Protein AF-S5G799-F1 (afdb_monomer_lite)

Organism: Typhlonectes natans (NCBI:txid8456)

Sequence (197 aa):
IEVLGLPKDGKDALKLLNYRAPTGSQGCVGDFAMIAYFVLKQRCPKEGTLTIEQVNTILDSVANNNALKKRDIVKKSLLKLIVQSTALEQKWLIRMIIKDMKLGISQQSVFSIFHPDAIELHNVTTDLEKVCRQLHDPSVSLSNISIMLFSAFKPMLASIANIQHVEKQMHNQSFYIETKLDGERMQMHKDGDVYKY

pLDDT: mean 92.16, std 8.64, range [50.12, 98.19]

Foldseek 3Di:
DVLQPDDCPDPLNCCLVPQQDDDVPPDRHPLNLVSQLVSCQVRADPDADDDPVRLVVLVVQLVVCVVVVVVVSNVVSVSVVRHRDHSVVSSQSVCVVVVHRPPVDDPVVVQVVQEVCLVLLCQQAVDPVCSCVVCVDNVDDDDDRDHDAPGDHHDDDDDDDDPVCVCVVVVVDDDDDDDDDDDDDDDWGDDPPDIDD

InterPro domains:
  IPR012308 DNA ligase, ATP-dependent, N-terminal [PF04675] (2-115)
  IPR012310 DNA ligase, ATP-dependent, central [PF01068] (155-197)
  IPR016059 DNA ligase, ATP-dependent, conserved site [PS00697] (178-186)
  IPR029710 DNA ligase 4 [PTHR45997] (1-197)
  IPR036599 DNA ligase, ATP-dependent, N-terminal domain superfamily [G3DSA:1.10.3260.10] (1-147)
  IPR036599 DNA ligase, ATP-dependent, N-terminal domain superfamily [SSF117018] (29-134)

Radius of gyration: 23.51 Å; chains: 1; bounding box: 52×44×58 Å

Structure (mmCIF, N/CA/C/O backbone):
data_AF-S5G799-F1
#
_entry.id   AF-S5G799-F1
#
loop_
_atom_site.group_PDB
_atom_site.id
_atom_site.type_symbol
_atom_site.label_atom_id
_atom_site.label_alt_id
_atom_site.label_comp_id
_atom_site.label_asym_id
_atom_site.label_entity_id
_atom_site.label_seq_id
_atom_site.pdbx_PDB_ins_code
_atom_site.Cartn_x
_atom_site.Cartn_y
_atom_site.Cartn_z
_atom_site.occupancy
_atom_site.B_iso_or_equiv
_atom_site.auth_seq_id
_atom_site.auth_comp_id
_atom_site.auth_asym_id
_atom_site.auth_atom_id
_atom_site.pdbx_PDB_model_num
ATOM 1 N N . ILE A 1 1 ? -19.461 7.384 14.902 1.00 74.50 1 ILE A N 1
ATOM 2 C CA . ILE A 1 1 ? -20.615 8.026 15.581 1.00 74.50 1 ILE A CA 1
ATOM 3 C C . ILE A 1 1 ? -21.633 6.970 15.975 1.00 74.50 1 ILE A C 1
ATOM 5 O O . ILE A 1 1 ? -21.701 6.654 17.149 1.00 74.50 1 ILE A O 1
ATOM 9 N N . GLU A 1 2 ? -22.307 6.351 15.002 1.00 76.56 2 GLU A N 1
ATOM 10 C CA . GLU A 1 2 ? -23.309 5.290 15.214 1.00 76.56 2 GLU A CA 1
ATOM 11 C C . GLU A 1 2 ? -22.755 4.092 16.007 1.00 76.56 2 GLU A C 1
ATOM 13 O O . GLU A 1 2 ? -23.283 3.750 17.055 1.00 76.56 2 GLU A O 1
ATOM 18 N N . VAL A 1 3 ? -21.620 3.536 15.571 1.00 74.88 3 VAL A N 1
ATOM 19 C CA . VAL A 1 3 ? -20.974 2.368 16.205 1.00 74.88 3 VAL A CA 1
ATOM 20 C C . VAL A 1 3 ? -20.551 2.612 17.659 1.00 74.88 3 VAL A C 1
ATOM 22 O O . VAL A 1 3 ? -20.568 1.699 18.472 1.00 74.88 3 VAL A O 1
ATOM 25 N N . LEU A 1 4 ? -20.180 3.848 17.991 1.00 74.75 4 LEU A N 1
ATOM 26 C CA . LEU A 1 4 ? -19.682 4.224 19.318 1.00 74.75 4 LEU A CA 1
ATOM 27 C C . LEU A 1 4 ? -20.788 4.797 20.219 1.00 74.75 4 LEU A C 1
ATOM 29 O O . LEU A 1 4 ? -20.484 5.283 21.305 1.00 74.75 4 LEU A O 1
ATOM 33 N N . GLY A 1 5 ? -22.043 4.828 19.749 1.00 76.88 5 GLY A N 1
ATOM 34 C CA . GLY A 1 5 ? -23.161 5.428 20.483 1.00 76.88 5 GLY A CA 1
ATOM 35 C C . GLY A 1 5 ? -22.973 6.917 20.797 1.00 76.88 5 GLY A C 1
ATOM 36 O O . GLY A 1 5 ? -23.499 7.407 21.792 1.00 76.88 5 GLY A O 1
ATOM 37 N N . LEU A 1 6 ? -22.192 7.648 19.991 1.00 84.38 6 LEU A N 1
ATOM 38 C CA . LEU A 1 6 ? -21.929 9.065 20.251 1.00 84.38 6 LEU A CA 1
ATOM 39 C C . LEU A 1 6 ? -23.175 9.904 19.929 1.00 84.38 6 LEU A C 1
ATOM 41 O O . LEU A 1 6 ? -23.733 9.733 18.839 1.00 84.38 6 LEU A O 1
ATOM 45 N N . PRO A 1 7 ? -23.573 10.852 20.805 1.00 86.75 7 PRO A N 1
ATOM 46 C CA . PRO A 1 7 ? -24.616 11.820 20.484 1.00 86.75 7 PRO A CA 1
ATOM 47 C C . PRO A 1 7 ? -24.250 12.561 19.198 1.00 86.75 7 PRO A C 1
ATOM 49 O O . PRO A 1 7 ? -23.140 13.087 19.101 1.00 86.75 7 PRO A O 1
ATOM 52 N N . LYS A 1 8 ? -25.157 12.592 18.212 1.00 84.25 8 LYS A N 1
ATOM 53 C CA . LYS A 1 8 ? -24.881 13.155 16.876 1.00 84.25 8 LYS A CA 1
ATOM 54 C C . LYS A 1 8 ? -24.409 14.612 16.941 1.00 84.25 8 LYS A C 1
ATOM 56 O O . LYS A 1 8 ? -23.471 14.965 16.234 1.00 84.25 8 LYS A O 1
ATOM 61 N N . ASP A 1 9 ? -24.977 15.382 17.866 1.00 88.19 9 ASP A N 1
ATOM 62 C CA . ASP A 1 9 ? -24.658 16.799 18.090 1.00 88.19 9 ASP A CA 1
ATOM 63 C C . ASP A 1 9 ? -23.651 17.013 19.237 1.00 88.19 9 ASP A C 1
ATOM 65 O O . ASP A 1 9 ? -23.394 18.132 19.679 1.00 88.19 9 ASP A O 1
ATOM 69 N N . GLY A 1 10 ? -23.070 15.929 19.760 1.00 86.62 10 GLY A N 1
ATOM 70 C CA . GLY A 1 10 ? -22.087 15.984 20.835 1.00 86.62 10 GLY A CA 1
ATOM 71 C C . GLY A 1 10 ? -20.739 16.533 20.365 1.00 86.62 10 GLY A C 1
ATOM 72 O O . GLY A 1 10 ? -20.327 16.324 19.222 1.00 86.62 10 GLY A O 1
ATOM 73 N N . LYS A 1 11 ? -19.993 17.167 21.281 1.00 87.56 11 LYS A N 1
ATOM 74 C CA . LYS A 1 11 ? -18.658 17.735 21.001 1.00 87.56 11 LYS A CA 1
ATOM 75 C C . LYS A 1 11 ? -17.713 16.729 20.334 1.00 87.56 11 LYS A C 1
ATOM 77 O O . LYS A 1 11 ? -17.045 17.069 19.363 1.00 87.56 11 LYS A O 1
ATOM 82 N N . ASP A 1 12 ? -17.698 15.485 20.810 1.00 86.94 12 ASP A N 1
ATOM 83 C CA . ASP A 1 12 ? -16.861 14.417 20.252 1.00 86.94 12 ASP A CA 1
ATOM 84 C C . ASP A 1 12 ? -17.279 14.013 18.836 1.00 86.94 12 ASP A C 1
ATOM 86 O O . ASP A 1 12 ? -16.426 13.763 17.984 1.00 86.94 12 ASP A O 1
ATOM 90 N N . ALA A 1 13 ? -18.587 13.961 18.568 1.00 87.94 13 ALA A N 1
ATOM 91 C CA . ALA A 1 13 ? -19.094 13.608 17.251 1.00 87.94 13 ALA A CA 1
ATOM 92 C C . ALA A 1 13 ? -18.760 14.691 16.226 1.00 87.94 13 ALA A C 1
ATOM 94 O O . ALA A 1 13 ? -18.222 14.387 15.161 1.00 87.94 13 ALA A O 1
ATOM 95 N N . LEU A 1 14 ? -18.981 15.955 16.594 1.00 87.25 14 LEU A N 1
ATOM 96 C CA . LEU A 1 14 ? -18.605 17.107 15.782 1.00 87.25 14 LEU A CA 1
ATOM 97 C C . LEU A 1 14 ? -17.092 17.159 15.540 1.00 87.25 14 LEU A C 1
ATOM 99 O O . LEU A 1 14 ? -16.672 17.454 14.425 1.00 87.25 14 LEU A O 1
ATOM 103 N N . LYS A 1 15 ? -16.268 16.813 16.538 1.00 87.12 15 LYS A N 1
ATOM 104 C CA . LYS A 1 15 ? -14.805 16.761 16.393 1.00 87.12 15 LYS A CA 1
ATOM 105 C C . LYS A 1 15 ? -14.347 15.683 15.405 1.00 87.12 15 LYS A C 1
ATOM 107 O O . LYS A 1 15 ? -13.414 15.918 14.645 1.00 87.12 15 LYS A O 1
ATOM 112 N N . LEU A 1 16 ? -14.995 14.516 15.395 1.00 88.38 16 LEU A N 1
ATOM 113 C CA . LEU A 1 16 ? -14.696 13.443 14.438 1.00 88.38 16 LEU A CA 1
ATOM 114 C C . LEU A 1 16 ? -15.157 13.784 13.015 1.00 88.38 16 LEU A C 1
ATOM 116 O O . LEU A 1 16 ? -14.430 13.517 12.062 1.00 88.38 16 LEU A O 1
ATOM 120 N N . LEU A 1 17 ? -16.350 14.368 12.866 1.00 88.69 17 LEU A N 1
ATOM 121 C CA . LEU A 1 17 ? -16.899 14.751 11.561 1.00 88.69 17 LEU A CA 1
ATOM 122 C C . LEU A 1 17 ? -16.121 15.922 10.944 1.00 88.69 17 LEU A C 1
ATOM 124 O O . LEU A 1 17 ? -15.798 15.895 9.760 1.00 88.69 17 LEU A O 1
ATOM 128 N N . ASN A 1 18 ? -15.746 16.903 11.767 1.00 88.06 18 ASN A N 1
ATOM 129 C CA . ASN A 1 18 ? -15.043 18.117 11.355 1.00 88.06 18 ASN A CA 1
ATOM 130 C C . ASN A 1 18 ? -13.558 18.082 11.748 1.00 88.06 18 ASN A C 1
ATOM 132 O O . ASN A 1 18 ? -12.998 19.086 12.175 1.00 88.06 18 ASN A O 1
ATOM 136 N N . TYR A 1 19 ? -12.896 16.932 11.596 1.00 84.56 19 TYR A N 1
ATOM 137 C CA . TYR A 1 19 ? -11.518 16.713 12.067 1.00 84.56 19 TYR A CA 1
ATOM 138 C C . TYR A 1 19 ? -10.450 17.625 11.418 1.00 84.56 19 TYR A C 1
ATOM 140 O O . TYR A 1 19 ? -9.324 17.723 11.908 1.00 84.56 19 TYR A O 1
ATOM 148 N N . ARG A 1 20 ? -10.793 18.278 10.298 1.00 83.12 20 ARG A N 1
ATOM 149 C CA . ARG A 1 20 ? -9.954 19.269 9.601 1.00 83.12 20 ARG A CA 1
ATOM 150 C C . ARG A 1 20 ? -10.205 20.707 10.059 1.00 83.12 20 ARG A C 1
ATOM 152 O O . ARG A 1 20 ? -9.420 21.583 9.716 1.00 83.12 20 ARG A O 1
ATOM 159 N N . ALA A 1 21 ? -11.294 20.966 10.782 1.00 77.12 21 ALA A N 1
ATOM 160 C CA . ALA A 1 21 ? -11.594 22.303 11.268 1.00 77.12 21 ALA A CA 1
ATOM 161 C C . ALA A 1 21 ? -10.563 22.710 12.337 1.00 77.12 21 ALA A C 1
ATOM 163 O O . ALA A 1 21 ? -10.191 21.881 13.174 1.00 77.12 21 ALA A O 1
ATOM 164 N N . PRO A 1 22 ? -10.099 23.971 12.338 1.00 63.31 22 PRO A N 1
ATOM 165 C CA . PRO A 1 22 ? -9.160 24.455 13.336 1.00 63.31 22 PRO A CA 1
ATOM 166 C C . PRO A 1 22 ? -9.845 24.509 14.705 1.00 63.31 22 PRO A C 1
ATOM 168 O O . PRO A 1 22 ? -10.530 25.463 15.057 1.00 63.31 22 PRO A O 1
ATOM 171 N N . THR A 1 23 ? -9.669 23.462 15.503 1.00 60.22 23 THR A N 1
ATOM 172 C CA . THR A 1 23 ? -9.946 23.515 16.939 1.00 60.22 23 THR A CA 1
ATOM 173 C C . THR A 1 23 ? -8.738 24.147 17.619 1.00 60.22 23 THR A C 1
ATOM 175 O O . THR A 1 23 ? -7.625 23.701 17.360 1.00 60.22 23 THR A O 1
ATOM 178 N N . GLY A 1 24 ? -8.929 25.137 18.499 1.00 54.53 24 GLY A N 1
ATOM 179 C CA . GLY A 1 24 ? -7.857 25.896 19.177 1.00 54.53 24 GLY A CA 1
ATOM 180 C C . GLY A 1 24 ? -6.856 25.086 20.027 1.00 54.53 24 GLY A C 1
ATOM 181 O O . GLY A 1 24 ? -6.039 25.664 20.734 1.00 54.53 24 GLY A O 1
ATOM 182 N N . SER A 1 25 ? -6.901 23.754 19.974 1.00 51.41 25 SER A N 1
ATOM 183 C CA . SER A 1 25 ? -5.894 22.841 20.512 1.00 51.41 25 SER A CA 1
ATOM 184 C C . SER A 1 25 ? -4.755 22.688 19.494 1.00 51.41 25 SER A C 1
ATOM 186 O O . SER A 1 25 ? -4.873 21.943 18.518 1.00 51.41 25 SER A O 1
ATOM 188 N N . GLN A 1 26 ? -3.656 23.410 19.709 1.00 50.12 26 GLN A N 1
ATOM 189 C CA . GLN A 1 26 ? -2.438 23.288 18.907 1.00 50.12 26 GLN A CA 1
ATOM 190 C C . GLN A 1 26 ? -1.948 21.825 18.885 1.00 50.12 26 GLN A C 1
ATOM 192 O O . GLN A 1 26 ? -1.745 21.219 19.934 1.00 50.12 26 GLN A O 1
ATOM 197 N N . GLY A 1 27 ? -1.773 21.253 17.686 1.00 56.94 27 GLY A N 1
ATOM 198 C CA . GLY A 1 27 ? -0.955 20.049 17.473 1.00 56.94 27 GLY A CA 1
ATOM 199 C C . GLY A 1 27 ? -1.621 18.819 16.839 1.00 56.94 27 GLY A C 1
ATOM 200 O O . GLY A 1 27 ? -0.898 17.920 16.429 1.00 56.94 27 GLY A O 1
ATOM 201 N N . CYS A 1 28 ? -2.954 18.735 16.725 1.00 59.53 28 CYS A N 1
ATOM 202 C CA . CYS A 1 28 ? -3.637 17.533 16.185 1.00 59.53 28 CYS A CA 1
ATOM 203 C C . CYS A 1 28 ? -4.595 17.801 15.010 1.00 59.53 28 CYS A C 1
ATOM 205 O O . CYS A 1 28 ? -5.318 16.897 14.590 1.00 59.53 28 CYS A O 1
ATOM 207 N N . VAL A 1 29 ? -4.638 19.030 14.492 1.00 67.69 29 VAL A N 1
ATOM 208 C CA . VAL A 1 29 ? -5.541 19.398 13.391 1.00 67.69 29 VAL A CA 1
ATOM 209 C C . VAL A 1 29 ? -5.158 18.608 12.135 1.00 67.69 29 VAL A C 1
ATOM 211 O O . VAL A 1 29 ? -4.009 18.640 11.706 1.00 67.69 29 VAL A O 1
ATOM 214 N N . GLY A 1 30 ? -6.117 17.877 11.559 1.00 78.88 30 GLY A N 1
ATOM 215 C CA . GLY A 1 30 ? -5.921 17.101 10.330 1.00 78.88 30 GLY A CA 1
ATOM 216 C C . GLY A 1 30 ? -5.461 15.644 10.499 1.00 78.88 30 GLY A C 1
ATOM 217 O O . GLY A 1 30 ? -5.568 14.890 9.532 1.00 78.88 30 GLY A O 1
ATOM 218 N N . ASP A 1 31 ? -5.038 15.192 11.689 1.00 88.25 31 ASP A N 1
ATOM 219 C CA . ASP A 1 31 ? -4.785 13.760 11.956 1.00 88.25 31 ASP A CA 1
ATOM 220 C C . ASP A 1 31 ? -6.033 13.106 12.571 1.00 88.25 31 ASP A C 1
ATOM 222 O O . ASP A 1 31 ? -6.257 13.124 13.786 1.00 88.25 31 ASP A O 1
ATOM 226 N N . PHE A 1 32 ? -6.857 12.505 11.707 1.00 92.00 32 PHE A N 1
ATOM 227 C CA . PHE A 1 32 ? -8.082 11.818 12.117 1.00 92.00 32 PHE A CA 1
ATOM 228 C C . PHE A 1 32 ? -7.818 10.679 13.113 1.00 92.00 32 PHE A C 1
ATOM 230 O O . PHE A 1 32 ? -8.584 10.517 14.062 1.00 92.00 32 PHE A O 1
ATOM 237 N N . ALA A 1 33 ? -6.734 9.915 12.943 1.00 93.06 33 ALA A N 1
ATOM 238 C CA . ALA A 1 33 ? -6.423 8.789 13.820 1.00 93.06 33 ALA A CA 1
ATOM 239 C C . ALA A 1 33 ? -6.084 9.266 15.239 1.00 93.06 33 ALA A C 1
ATOM 241 O O . ALA A 1 33 ? -6.562 8.691 16.217 1.00 93.06 33 ALA A O 1
ATOM 242 N N . MET A 1 34 ? -5.314 10.352 15.364 1.00 91.81 34 MET A N 1
ATOM 243 C CA . MET A 1 34 ? -5.011 10.960 16.664 1.00 91.81 34 MET A CA 1
ATOM 244 C C . MET A 1 34 ? -6.254 11.550 17.332 1.00 91.81 34 MET A C 1
ATOM 246 O O . MET A 1 34 ? -6.463 11.346 18.529 1.00 91.81 34 MET A O 1
ATOM 250 N N . ILE A 1 35 ? -7.111 12.240 16.575 1.00 90.88 35 ILE A N 1
ATOM 251 C CA . ILE A 1 35 ? -8.379 12.762 17.102 1.00 90.88 35 ILE A CA 1
ATOM 252 C C . ILE A 1 35 ? -9.267 11.612 17.593 1.00 90.88 35 ILE A C 1
ATOM 254 O O . ILE A 1 35 ? -9.785 11.676 18.711 1.00 90.88 35 ILE A O 1
ATOM 258 N N . ALA A 1 36 ? -9.395 10.544 16.801 1.00 91.69 36 ALA A N 1
ATOM 259 C CA . ALA A 1 36 ? -10.146 9.352 17.172 1.00 91.69 36 ALA A CA 1
ATOM 260 C C . ALA A 1 36 ? -9.592 8.701 18.441 1.00 91.69 36 ALA A C 1
ATOM 262 O O . ALA A 1 36 ? -10.365 8.418 19.351 1.00 91.69 36 ALA A O 1
ATOM 263 N N . TYR A 1 37 ? -8.271 8.556 18.562 1.00 92.81 37 TYR A N 1
ATOM 264 C CA . TYR A 1 37 ? -7.631 8.027 19.766 1.00 92.81 37 TYR A CA 1
ATOM 265 C C . TYR A 1 37 ? -8.055 8.781 21.035 1.00 92.81 37 TYR A C 1
ATOM 267 O O . TYR A 1 37 ? -8.467 8.153 22.009 1.00 92.81 37 TYR A O 1
ATOM 275 N N . PHE A 1 38 ? -8.022 10.119 21.029 1.00 90.19 38 PHE A N 1
ATOM 276 C CA . PHE A 1 38 ? -8.420 10.907 22.202 1.00 90.19 38 PHE A CA 1
ATOM 277 C C . PHE A 1 38 ? -9.903 10.753 22.556 1.00 90.19 38 PHE A C 1
ATOM 279 O O . PHE A 1 38 ? -10.242 10.716 23.737 1.00 90.19 38 PHE A O 1
ATOM 286 N N . VAL A 1 39 ? -10.776 10.621 21.553 1.00 89.19 39 VAL A N 1
ATOM 287 C CA . VAL A 1 39 ? -12.218 10.383 21.746 1.00 89.19 39 VAL A CA 1
ATOM 288 C C . VAL A 1 39 ? -12.499 8.962 22.263 1.00 89.19 39 VAL A C 1
ATOM 290 O O . VAL A 1 39 ? -13.459 8.741 23.007 1.00 89.19 39 VAL A O 1
ATOM 293 N N . LEU A 1 40 ? -11.666 7.998 21.870 1.00 88.12 40 LEU A N 1
ATOM 294 C CA . LEU A 1 40 ? -11.812 6.572 22.164 1.00 88.12 40 LEU A CA 1
ATOM 295 C C . LEU A 1 40 ? -11.140 6.137 23.467 1.00 88.12 40 LEU A C 1
ATOM 297 O O . LEU A 1 40 ? -11.542 5.125 24.039 1.00 88.12 40 LEU A O 1
ATOM 301 N N . LYS A 1 41 ? -10.149 6.891 23.960 1.00 87.94 41 LYS A N 1
ATOM 302 C CA . LYS A 1 41 ? -9.305 6.523 25.111 1.00 87.94 41 LYS A CA 1
ATOM 303 C C . LYS A 1 41 ? -10.097 6.104 26.355 1.00 87.94 41 LYS A C 1
ATOM 305 O O . LYS A 1 41 ? -9.652 5.228 27.081 1.00 87.94 41 LYS A O 1
ATOM 310 N N . GLN A 1 42 ? -11.260 6.716 26.584 1.00 84.19 42 GLN A N 1
ATOM 311 C CA . GLN A 1 42 ? -12.123 6.450 27.745 1.00 84.19 42 GLN A CA 1
ATOM 312 C C . GLN A 1 42 ? -13.257 5.446 27.464 1.00 84.19 42 GLN A C 1
ATOM 314 O O . GLN A 1 42 ? -14.067 5.178 28.343 1.00 84.19 42 GLN A O 1
ATOM 319 N N . ARG A 1 43 ? -13.365 4.936 26.231 1.00 83.50 43 ARG A N 1
ATOM 320 C CA . ARG A 1 43 ? -14.515 4.152 25.745 1.00 83.50 43 ARG A CA 1
ATOM 321 C C . ARG A 1 43 ? -14.151 2.749 25.255 1.00 83.50 43 ARG A C 1
ATOM 323 O O . ARG A 1 43 ? -15.044 2.010 24.857 1.00 83.50 43 ARG A O 1
ATOM 330 N N . CYS A 1 44 ? -12.867 2.400 25.240 1.00 86.56 44 CYS A N 1
ATOM 331 C CA . CYS A 1 44 ? -12.379 1.125 24.712 1.00 86.56 44 CYS A CA 1
ATOM 332 C C . CYS A 1 44 ? -11.950 0.168 25.833 1.00 86.56 44 CYS A C 1
ATOM 334 O O . CYS A 1 44 ? -11.615 0.629 26.929 1.00 86.56 44 CYS A O 1
ATOM 336 N N . PRO A 1 45 ? -11.896 -1.147 25.554 1.00 85.88 45 PRO A N 1
ATOM 337 C CA . PRO A 1 45 ? -11.267 -2.116 26.444 1.00 85.88 45 PRO A CA 1
ATOM 338 C C . PRO A 1 45 ? -9.815 -1.744 26.766 1.00 85.88 45 PRO A C 1
ATOM 340 O O . PRO A 1 45 ? -9.141 -1.062 25.987 1.00 85.88 45 PRO A O 1
ATOM 343 N N . LYS A 1 46 ? -9.327 -2.223 27.916 1.00 87.12 46 LYS A N 1
ATOM 344 C CA . LYS A 1 46 ? -7.927 -2.042 28.330 1.00 87.12 46 LYS A CA 1
ATOM 345 C C . LYS A 1 46 ? -6.956 -2.925 27.542 1.00 87.12 46 LYS A C 1
ATOM 347 O O . LYS A 1 46 ? -5.805 -2.536 27.386 1.00 87.12 46 LYS A O 1
ATOM 352 N N . GLU A 1 47 ? -7.430 -4.060 27.033 1.00 91.69 47 GLU A N 1
ATOM 353 C CA . GLU A 1 47 ? -6.631 -5.048 26.303 1.00 91.69 47 GLU A CA 1
ATOM 354 C C . GLU A 1 47 ? -7.326 -5.451 24.999 1.00 91.69 47 GLU A C 1
ATOM 356 O O . GLU A 1 47 ? -8.557 -5.524 24.932 1.00 91.69 47 GLU A O 1
ATOM 361 N N . GLY A 1 48 ? -6.523 -5.672 23.959 1.00 93.44 48 GLY A N 1
ATOM 362 C CA . GLY A 1 48 ? -6.963 -6.185 22.668 1.00 93.44 48 GLY A CA 1
ATOM 363 C C . GLY A 1 48 ? -6.939 -7.709 22.662 1.00 93.44 48 GLY A C 1
ATOM 364 O O . GLY A 1 48 ? -6.157 -8.329 23.376 1.00 93.44 48 GLY A O 1
ATOM 365 N N . THR A 1 49 ? -7.804 -8.323 21.856 1.00 95.69 49 THR A N 1
ATOM 366 C CA . THR A 1 49 ? -7.918 -9.797 21.771 1.00 95.69 49 THR A CA 1
ATOM 367 C C . THR A 1 49 ? -7.620 -10.350 20.380 1.00 95.69 49 THR A C 1
ATOM 369 O O . THR A 1 49 ? -7.644 -11.563 20.183 1.00 95.69 49 THR A O 1
ATOM 372 N N . LEU A 1 50 ? -7.357 -9.472 19.409 1.00 96.75 50 LEU A N 1
ATOM 373 C CA . LEU A 1 50 ? -7.185 -9.846 18.010 1.00 96.75 50 LEU A CA 1
ATOM 374 C C . LEU A 1 50 ? -5.730 -10.173 17.677 1.00 96.75 50 LEU A C 1
ATOM 376 O O . LEU A 1 50 ? -4.824 -9.404 17.991 1.00 96.75 50 LEU A O 1
ATOM 380 N N . THR A 1 51 ? -5.515 -11.268 16.951 1.00 97.94 51 THR A N 1
ATOM 381 C CA . THR A 1 51 ? -4.226 -11.557 16.306 1.00 97.94 51 THR A CA 1
ATOM 382 C C . THR A 1 51 ? -4.079 -10.784 14.989 1.00 97.94 51 THR A C 1
ATOM 384 O O . THR A 1 51 ? -5.064 -10.328 14.404 1.00 97.94 51 THR A O 1
ATOM 387 N N . ILE A 1 52 ? -2.850 -10.676 14.469 1.00 97.75 52 ILE A N 1
ATOM 388 C CA . ILE A 1 52 ? -2.575 -10.046 13.162 1.00 97.75 52 ILE A CA 1
ATOM 389 C C . ILE A 1 52 ? -3.360 -10.738 12.035 1.00 97.75 52 ILE A C 1
ATOM 391 O O . ILE A 1 52 ? -3.943 -10.071 11.182 1.00 97.75 52 ILE A O 1
ATOM 395 N N . 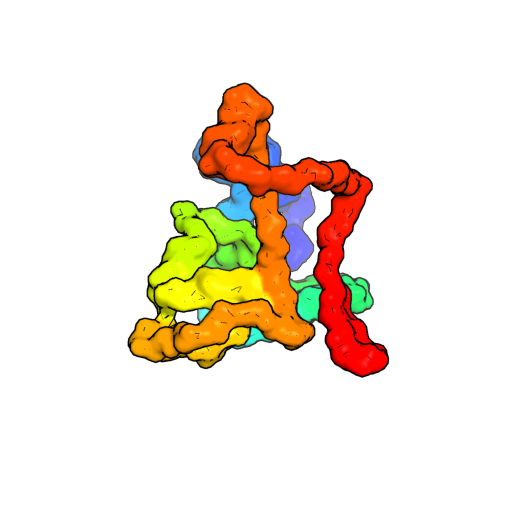GLU A 1 53 ? -3.423 -12.070 12.051 1.00 98.06 53 GLU A N 1
ATOM 396 C CA . GLU A 1 53 ? -4.199 -12.860 11.090 1.00 98.06 53 GLU A CA 1
ATOM 397 C C . GLU A 1 53 ? -5.694 -12.521 11.153 1.00 98.06 53 GLU A C 1
ATOM 399 O O . GLU A 1 53 ? -6.330 -12.293 10.122 1.00 98.06 53 GLU A O 1
ATOM 404 N N . GLN A 1 54 ? -6.256 -12.418 12.361 1.00 98.12 54 GLN A N 1
ATOM 405 C CA . GLN A 1 54 ? -7.661 -12.059 12.539 1.00 98.12 54 GLN A CA 1
ATOM 406 C C . GLN A 1 54 ? -7.943 -10.632 12.066 1.00 98.12 54 GLN A C 1
ATOM 408 O O . GLN A 1 54 ? -8.979 -10.397 11.444 1.00 98.12 54 GLN A O 1
ATOM 413 N N . VAL A 1 55 ? -7.030 -9.687 12.316 1.00 98.12 55 VAL A N 1
ATOM 414 C CA . VAL A 1 55 ? -7.134 -8.320 11.790 1.00 98.12 55 VAL A CA 1
ATOM 415 C C . VAL A 1 55 ? -7.162 -8.340 10.261 1.00 98.12 55 VAL A C 1
ATOM 417 O O . VAL A 1 55 ? -8.098 -7.788 9.685 1.00 98.12 55 VAL A O 1
ATOM 420 N N . ASN A 1 56 ? -6.210 -9.015 9.606 1.00 98.06 56 ASN A N 1
ATOM 421 C CA . ASN A 1 56 ? -6.175 -9.128 8.142 1.00 98.06 56 ASN A CA 1
ATOM 422 C C . ASN A 1 56 ? -7.450 -9.778 7.591 1.00 98.06 56 ASN A C 1
ATOM 424 O O . ASN A 1 56 ? -8.097 -9.200 6.726 1.00 98.06 56 ASN A O 1
ATOM 428 N N . THR A 1 57 ? -7.905 -10.880 8.188 1.00 98.19 57 THR A N 1
ATOM 429 C CA . THR A 1 57 ? -9.151 -11.560 7.793 1.00 98.19 57 THR A CA 1
ATOM 430 C C . THR A 1 57 ? -10.369 -10.628 7.876 1.00 98.19 57 THR A C 1
ATOM 432 O O . THR A 1 57 ? -11.265 -10.656 7.027 1.00 98.19 57 THR A O 1
ATOM 435 N N . ILE A 1 58 ? -10.441 -9.779 8.908 1.00 97.62 58 ILE A N 1
ATOM 436 C CA . ILE A 1 58 ? -11.537 -8.814 9.040 1.00 97.62 58 ILE A CA 1
ATOM 437 C C . ILE A 1 58 ? -11.400 -7.684 8.008 1.00 97.62 58 ILE A C 1
ATOM 439 O O . ILE A 1 58 ? -12.413 -7.267 7.443 1.00 97.62 58 ILE A O 1
ATOM 443 N N . LEU A 1 59 ? -10.185 -7.207 7.724 1.00 97.75 59 LEU A N 1
ATOM 444 C CA . LEU A 1 59 ? -9.932 -6.208 6.680 1.00 97.75 59 LEU A CA 1
ATOM 445 C C . LEU A 1 59 ? -10.272 -6.745 5.280 1.00 97.75 59 LEU A C 1
ATOM 447 O O . LEU A 1 59 ? -10.908 -6.029 4.506 1.00 97.75 59 LEU A O 1
ATOM 451 N N . ASP A 1 60 ? -9.971 -8.012 4.996 1.00 97.69 60 ASP A N 1
ATOM 452 C CA . ASP A 1 60 ? -10.376 -8.699 3.766 1.00 97.69 60 ASP A CA 1
ATOM 453 C C . ASP A 1 60 ? -11.899 -8.766 3.657 1.00 97.69 60 ASP A C 1
ATOM 455 O O . ASP A 1 60 ? -12.483 -8.444 2.621 1.00 97.69 60 ASP A O 1
ATOM 459 N N . SER A 1 61 ? -12.578 -9.112 4.756 1.00 97.19 61 SER A N 1
ATOM 460 C CA . SER A 1 61 ? -14.040 -9.082 4.823 1.00 97.19 61 SER A CA 1
ATOM 461 C C . SER A 1 61 ? -14.591 -7.680 4.544 1.00 97.19 61 SER A C 1
ATOM 463 O O . SER A 1 61 ? -15.563 -7.543 3.798 1.00 97.19 61 SER A O 1
ATOM 465 N N . VAL A 1 62 ? -13.976 -6.623 5.083 1.00 96.94 62 VAL A N 1
ATOM 466 C CA . VAL A 1 62 ? -14.366 -5.233 4.797 1.00 96.94 62 VAL A CA 1
ATOM 467 C C . VAL A 1 62 ? -14.181 -4.905 3.314 1.00 96.94 62 VAL A C 1
ATOM 469 O O . VAL A 1 62 ? -15.117 -4.400 2.693 1.00 96.94 62 VAL A O 1
ATOM 472 N N . ALA A 1 63 ? -13.021 -5.215 2.733 1.00 97.19 63 ALA A N 1
ATOM 473 C CA . ALA A 1 63 ? -12.710 -4.923 1.336 1.00 97.19 63 ALA A CA 1
ATOM 474 C C . ALA A 1 63 ? -13.653 -5.661 0.369 1.00 97.19 63 ALA A C 1
ATOM 476 O O . ALA A 1 63 ? -14.296 -5.028 -0.475 1.00 97.19 63 ALA A O 1
ATOM 477 N N . ASN A 1 64 ? -13.817 -6.974 0.552 1.00 97.38 64 ASN A N 1
ATOM 478 C CA . ASN A 1 64 ? -14.668 -7.821 -0.284 1.00 97.38 64 ASN A CA 1
ATOM 479 C C . ASN A 1 64 ? -16.146 -7.413 -0.196 1.00 97.38 64 ASN A C 1
ATOM 481 O O . ASN A 1 64 ? -16.823 -7.261 -1.214 1.00 97.38 64 ASN A O 1
ATOM 485 N N . ASN A 1 65 ? -16.668 -7.173 1.012 1.00 96.81 65 ASN A N 1
ATOM 486 C CA . ASN A 1 65 ? -18.067 -6.767 1.170 1.00 96.81 65 ASN A CA 1
ATOM 487 C C . ASN A 1 65 ? -18.326 -5.333 0.693 1.00 96.81 65 ASN A C 1
ATOM 489 O O . ASN A 1 65 ? -19.434 -5.043 0.235 1.00 96.81 65 ASN A O 1
ATOM 493 N N . ASN A 1 66 ? -17.327 -4.448 0.745 1.00 95.75 66 ASN A N 1
ATOM 494 C CA . ASN A 1 66 ? -17.422 -3.123 0.140 1.00 95.75 66 ASN A CA 1
ATOM 495 C C . ASN A 1 66 ? -17.510 -3.210 -1.393 1.00 95.75 66 ASN A C 1
ATOM 497 O O . ASN A 1 66 ? -18.373 -2.555 -1.978 1.00 95.75 66 ASN A O 1
ATOM 501 N N . ALA A 1 67 ? -16.704 -4.068 -2.033 1.00 96.25 67 ALA A N 1
ATOM 502 C CA . ALA A 1 67 ? -16.787 -4.328 -3.475 1.00 96.25 67 ALA A CA 1
ATOM 503 C C . ALA A 1 67 ? -18.172 -4.869 -3.886 1.00 96.25 67 ALA A C 1
ATOM 505 O O . ALA A 1 67 ? -18.738 -4.447 -4.893 1.00 96.25 67 ALA A O 1
ATOM 506 N N . LEU A 1 68 ? -18.776 -5.717 -3.046 1.00 96.31 68 LEU A N 1
ATOM 507 C CA . LEU A 1 68 ? -20.140 -6.235 -3.219 1.00 96.31 68 LEU A CA 1
ATOM 508 C C . LEU A 1 68 ? -21.252 -5.264 -2.767 1.00 96.31 68 LEU A C 1
ATOM 510 O O . LEU A 1 68 ? -22.424 -5.637 -2.767 1.00 96.31 68 LEU A O 1
ATOM 514 N N . LYS A 1 69 ? -20.914 -4.035 -2.353 1.00 95.69 69 LYS A N 1
ATOM 515 C CA . LYS A 1 69 ? -21.844 -3.000 -1.855 1.00 95.69 69 LYS A CA 1
ATOM 516 C C . LYS A 1 69 ? -22.686 -3.419 -0.631 1.00 95.69 69 LYS A C 1
ATOM 518 O O . LYS A 1 69 ? -23.723 -2.817 -0.350 1.00 95.69 69 LYS A O 1
ATOM 523 N N . LYS A 1 70 ? -22.230 -4.398 0.159 1.00 95.75 70 LYS A N 1
ATOM 524 C CA . LYS A 1 70 ? -22.916 -4.914 1.361 1.00 95.75 70 LYS A CA 1
ATOM 525 C C . LYS A 1 70 ? -22.565 -4.096 2.610 1.00 95.75 70 LYS A C 1
ATOM 527 O O . LYS A 1 70 ? -21.816 -4.541 3.481 1.00 95.75 70 LYS A O 1
ATOM 532 N N . ARG A 1 71 ? -23.123 -2.883 2.706 1.00 93.25 71 ARG A N 1
ATOM 533 C CA . ARG A 1 71 ? -22.809 -1.908 3.774 1.00 93.25 71 ARG A CA 1
ATOM 534 C C . ARG A 1 71 ? -23.030 -2.439 5.193 1.00 93.25 71 ARG A C 1
ATOM 536 O O . ARG A 1 71 ? -22.216 -2.155 6.067 1.00 93.25 71 ARG A O 1
ATOM 543 N N . ASP A 1 72 ? -24.074 -3.230 5.426 1.00 94.06 72 ASP A N 1
ATOM 544 C CA . ASP A 1 72 ? -24.375 -3.749 6.768 1.00 94.06 72 ASP A CA 1
ATOM 545 C C . ASP A 1 72 ? -23.322 -4.744 7.264 1.00 94.06 72 ASP A C 1
ATOM 547 O O . ASP A 1 72 ? -22.960 -4.734 8.440 1.00 94.06 72 ASP A O 1
ATOM 551 N N . ILE A 1 73 ? -22.775 -5.569 6.366 1.00 94.19 73 ILE A N 1
ATOM 552 C CA . ILE A 1 73 ? -21.697 -6.505 6.707 1.00 94.19 73 ILE A CA 1
ATOM 553 C C . ILE A 1 73 ? -20.408 -5.735 6.981 1.00 94.19 73 ILE A C 1
ATOM 555 O O . ILE A 1 73 ? -19.747 -6.004 7.978 1.00 94.19 73 ILE A O 1
ATOM 559 N N . VAL A 1 74 ? -20.095 -4.720 6.168 1.00 94.81 74 VAL A N 1
ATOM 560 C CA . VAL A 1 74 ? -18.944 -3.837 6.415 1.00 94.81 74 VAL A CA 1
ATOM 561 C C . VAL A 1 74 ? -19.046 -3.187 7.797 1.00 94.81 74 VAL A C 1
ATOM 563 O O . VAL A 1 74 ? -18.083 -3.230 8.562 1.00 94.81 74 VAL A O 1
ATOM 566 N N . LYS A 1 75 ? -20.220 -2.650 8.164 1.00 92.06 75 LYS A N 1
ATOM 567 C CA . LYS A 1 75 ? -20.456 -2.094 9.506 1.00 92.06 75 LYS A CA 1
ATOM 568 C C . LYS A 1 75 ? -20.218 -3.135 10.607 1.00 92.06 75 LYS A C 1
ATOM 570 O O . LYS A 1 75 ? -19.552 -2.817 11.588 1.00 92.06 75 LYS A O 1
ATOM 575 N N . LYS A 1 76 ? -20.717 -4.368 10.446 1.00 93.69 76 LYS A N 1
ATOM 576 C CA . LYS A 1 76 ? -20.507 -5.465 11.412 1.00 93.69 76 LYS A CA 1
ATOM 577 C C . LYS A 1 76 ? -19.029 -5.852 11.548 1.00 93.69 76 LYS A C 1
ATOM 579 O O . LYS A 1 76 ? -18.553 -6.026 12.666 1.00 93.69 76 LYS A O 1
ATOM 584 N N . SER A 1 77 ? -18.294 -5.937 10.441 1.00 95.19 77 SER A N 1
ATOM 585 C CA . SER A 1 77 ? -16.856 -6.236 10.441 1.00 95.19 77 SER A CA 1
ATOM 586 C C . SER A 1 77 ? -16.042 -5.131 11.124 1.00 95.19 77 SER A C 1
ATOM 588 O O . SER A 1 77 ? -15.195 -5.419 11.966 1.00 95.19 77 SER A O 1
ATOM 590 N N . LEU A 1 78 ? -16.348 -3.858 10.848 1.00 93.38 78 LEU A N 1
ATOM 591 C CA . LEU A 1 78 ? -15.716 -2.725 11.534 1.00 93.38 78 LEU A CA 1
ATOM 592 C C . LEU A 1 78 ? -16.066 -2.679 13.028 1.00 93.38 78 LEU A C 1
ATOM 594 O O . LEU A 1 78 ? -15.202 -2.380 13.848 1.00 93.38 78 LEU A O 1
ATOM 598 N N . LEU A 1 79 ? -17.308 -3.007 13.397 1.00 92.25 79 LEU A N 1
ATOM 599 C CA . LEU A 1 79 ? -17.716 -3.127 14.798 1.00 92.25 79 LEU A CA 1
ATOM 600 C C . LEU A 1 79 ? -16.890 -4.195 15.525 1.00 92.25 79 LEU A C 1
ATOM 602 O O . LEU A 1 79 ? -16.453 -3.951 16.645 1.00 92.25 79 LEU A O 1
ATOM 606 N N . LYS A 1 80 ? -16.625 -5.340 14.882 1.00 93.12 80 LYS A N 1
ATOM 607 C CA . LYS A 1 80 ? -15.776 -6.396 15.448 1.00 93.12 80 LYS A CA 1
ATOM 608 C C . LYS A 1 80 ? -14.366 -5.882 15.768 1.00 93.12 80 LYS A C 1
ATOM 610 O O . LYS A 1 80 ? -13.895 -6.108 16.878 1.00 93.12 80 LYS A O 1
ATOM 615 N N . LEU A 1 81 ? -13.740 -5.131 14.854 1.00 93.75 81 LEU A N 1
ATOM 616 C CA . LEU A 1 81 ? -12.439 -4.489 15.109 1.00 93.75 81 LEU A CA 1
ATOM 617 C C . LEU A 1 81 ? -12.504 -3.519 16.293 1.00 93.75 81 LEU A C 1
ATOM 619 O O . LEU A 1 81 ? -11.655 -3.553 17.171 1.00 93.75 81 LEU A O 1
ATOM 623 N N . ILE A 1 82 ? -13.525 -2.663 16.340 1.00 90.75 82 ILE A N 1
ATOM 624 C CA . ILE A 1 82 ? -13.644 -1.633 17.380 1.00 90.75 82 ILE A CA 1
ATOM 625 C C . ILE A 1 82 ? -13.870 -2.255 18.764 1.00 90.75 82 ILE A C 1
ATOM 627 O O . ILE A 1 82 ? -13.267 -1.826 19.741 1.00 90.75 82 ILE A O 1
ATOM 631 N N . VAL A 1 83 ? -14.725 -3.272 18.873 1.00 90.94 83 VAL A N 1
ATOM 632 C CA . VAL A 1 83 ? -15.061 -3.885 20.169 1.00 90.94 83 VAL A CA 1
ATOM 633 C C . VAL A 1 83 ? -13.907 -4.726 20.722 1.00 90.94 83 VAL A C 1
ATOM 635 O O . VAL A 1 83 ? -13.776 -4.844 21.936 1.00 90.94 83 VAL A O 1
ATOM 638 N N . GLN A 1 84 ? -13.067 -5.298 19.856 1.00 93.75 84 GLN A N 1
ATOM 639 C CA . GLN A 1 84 ? -12.004 -6.234 20.244 1.00 93.75 84 GLN A CA 1
ATOM 640 C C . GLN A 1 84 ? -10.599 -5.608 20.284 1.00 93.75 84 GLN A C 1
ATOM 642 O O . GLN A 1 84 ? -9.620 -6.327 20.499 1.00 93.75 84 GLN A O 1
ATOM 647 N N . SER A 1 85 ? -10.498 -4.288 20.102 1.00 95.38 85 SER A N 1
ATOM 648 C CA . SER A 1 85 ? -9.238 -3.541 20.101 1.00 95.38 85 SER A CA 1
ATOM 649 C C . SER A 1 85 ? -9.261 -2.359 21.068 1.00 95.38 85 SER A C 1
ATOM 651 O O . SER A 1 85 ? -10.253 -1.641 21.205 1.00 95.38 85 SER A O 1
ATOM 653 N N . THR A 1 86 ? -8.118 -2.105 21.692 1.00 95.75 86 THR A N 1
ATOM 654 C CA . THR A 1 86 ? -7.837 -0.923 22.511 1.00 95.75 86 THR A CA 1
ATOM 655 C C . THR A 1 86 ? -7.903 0.364 21.688 1.00 95.75 86 THR A C 1
ATOM 657 O O . THR A 1 86 ? -7.779 0.362 20.461 1.00 95.75 86 THR A O 1
ATOM 660 N N . ALA A 1 87 ? -8.004 1.513 22.362 1.00 94.94 87 ALA A N 1
ATOM 661 C CA . ALA A 1 87 ? -7.951 2.811 21.684 1.00 94.94 87 ALA A CA 1
ATOM 662 C C . ALA A 1 87 ? -6.639 3.007 20.895 1.00 94.94 87 ALA A C 1
ATOM 664 O O . ALA A 1 87 ? -6.643 3.619 19.825 1.00 94.94 87 ALA A O 1
ATOM 665 N N . LEU A 1 88 ? -5.515 2.486 21.409 1.00 95.88 88 LEU A N 1
ATOM 666 C CA . LEU A 1 88 ? -4.214 2.581 20.745 1.00 95.88 88 LEU A CA 1
ATOM 667 C C . LEU A 1 88 ? -4.158 1.718 19.479 1.00 95.88 88 LEU A C 1
ATOM 669 O O . LEU A 1 88 ? -3.690 2.195 18.449 1.00 95.88 88 LEU A O 1
ATOM 673 N N . GLU A 1 89 ? -4.659 0.486 19.532 1.00 96.56 89 GLU A N 1
ATOM 674 C CA . GLU A 1 89 ? -4.766 -0.383 18.355 1.00 96.56 89 GLU A CA 1
ATOM 675 C C . GLU A 1 89 ? -5.711 0.219 17.315 1.00 96.56 89 GLU A C 1
ATOM 677 O O . GLU A 1 89 ? -5.349 0.312 16.146 1.00 96.56 89 GLU A O 1
ATOM 682 N N . GLN A 1 90 ? -6.871 0.741 17.730 1.00 95.44 90 GLN A N 1
ATOM 683 C CA . GLN A 1 90 ? -7.810 1.414 16.827 1.00 95.44 90 GLN A CA 1
ATOM 684 C C . GLN A 1 90 ? -7.182 2.617 16.114 1.00 95.44 90 GLN A C 1
ATOM 686 O O . GLN A 1 90 ? -7.435 2.818 14.927 1.00 95.44 90 GLN A O 1
ATOM 691 N N . LYS A 1 91 ? -6.311 3.385 16.785 1.00 95.62 91 LYS A N 1
ATOM 692 C CA . LYS A 1 91 ? -5.530 4.454 16.139 1.00 95.62 91 LYS A CA 1
ATOM 693 C C . LYS A 1 91 ? -4.728 3.918 14.948 1.00 95.62 91 LYS A C 1
ATOM 695 O O . LYS A 1 91 ? -4.723 4.528 13.880 1.00 95.62 91 LYS A O 1
ATOM 700 N N . TRP A 1 92 ? -4.043 2.792 15.131 1.00 97.38 92 TRP A N 1
ATOM 701 C CA . TRP A 1 92 ? -3.228 2.174 14.085 1.00 97.38 92 TRP A CA 1
ATOM 702 C C . TRP A 1 92 ? -4.074 1.494 13.011 1.00 97.38 92 TRP A C 1
ATOM 704 O O . TRP A 1 92 ? -3.778 1.665 11.834 1.00 97.38 92 TRP A O 1
ATOM 714 N N . LEU A 1 93 ? -5.173 0.836 13.382 1.00 97.06 93 LEU A N 1
ATOM 715 C CA . LEU A 1 93 ? -6.134 0.269 12.433 1.00 97.06 93 LEU A CA 1
ATOM 716 C C . LEU A 1 93 ? -6.711 1.348 11.508 1.00 97.06 93 LEU A C 1
ATOM 718 O O . LEU A 1 93 ? -6.783 1.148 10.300 1.00 97.06 93 LEU A O 1
ATOM 722 N N . ILE A 1 94 ? -7.055 2.525 12.043 1.00 95.81 94 ILE A N 1
ATOM 723 C CA . ILE A 1 94 ? -7.506 3.667 11.234 1.00 95.81 94 ILE A CA 1
ATOM 724 C C . ILE A 1 94 ? -6.426 4.075 10.223 1.00 95.81 94 ILE A C 1
ATOM 726 O O . ILE A 1 94 ? -6.736 4.300 9.054 1.00 95.81 94 ILE A O 1
ATOM 730 N N . ARG A 1 95 ? -5.156 4.140 10.642 1.00 96.50 95 ARG A N 1
ATOM 731 C CA . ARG A 1 95 ? -4.032 4.464 9.749 1.00 96.50 95 ARG A CA 1
ATOM 732 C C . ARG A 1 95 ? -3.808 3.403 8.668 1.00 96.50 95 ARG A C 1
ATOM 734 O O . ARG A 1 95 ? -3.561 3.768 7.522 1.00 96.50 95 ARG A O 1
ATOM 741 N N . MET A 1 96 ? -3.968 2.120 9.000 1.00 97.25 96 MET A N 1
ATOM 742 C CA . MET A 1 96 ? -3.915 1.015 8.035 1.00 97.25 96 MET A CA 1
ATOM 743 C C . MET A 1 96 ? -5.050 1.111 7.008 1.00 97.25 96 MET A C 1
ATOM 745 O O . MET A 1 96 ? -4.800 0.997 5.812 1.00 97.25 96 MET A O 1
ATOM 749 N N . ILE A 1 97 ? -6.280 1.399 7.451 1.00 95.88 97 ILE A N 1
ATOM 750 C CA . ILE A 1 97 ? -7.448 1.565 6.569 1.00 95.88 97 ILE A CA 1
ATOM 751 C C . ILE A 1 97 ? -7.270 2.767 5.629 1.00 95.88 97 ILE A C 1
ATOM 753 O O . ILE A 1 97 ? -7.584 2.673 4.444 1.00 95.88 97 ILE A O 1
ATOM 757 N N . ILE A 1 98 ? -6.747 3.889 6.136 1.00 94.88 98 ILE A N 1
ATOM 758 C CA . ILE A 1 98 ? -6.448 5.092 5.337 1.00 94.88 98 ILE A CA 1
ATOM 759 C C . ILE A 1 98 ? -5.219 4.883 4.432 1.00 94.88 98 ILE A C 1
ATOM 761 O O . ILE A 1 98 ? -5.053 5.608 3.454 1.00 94.88 98 ILE A O 1
ATOM 765 N N . LYS A 1 99 ? -4.385 3.877 4.728 1.00 96.25 99 LYS A N 1
ATOM 766 C CA . LYS A 1 99 ? -3.091 3.605 4.082 1.00 96.25 99 LYS A CA 1
ATOM 767 C C . LYS A 1 99 ? -2.072 4.744 4.253 1.00 96.25 99 LYS A C 1
ATOM 769 O O . LYS A 1 99 ? -1.239 4.972 3.383 1.00 96.25 99 LYS A O 1
ATOM 774 N N . ASP A 1 100 ? -2.111 5.428 5.400 1.00 93.69 100 ASP A N 1
ATOM 775 C CA . ASP A 1 100 ? -1.124 6.441 5.810 1.00 93.69 100 ASP A CA 1
ATOM 776 C C . ASP A 1 100 ? -0.703 6.218 7.272 1.00 93.69 100 ASP A C 1
ATOM 778 O O . ASP A 1 100 ? -1.401 6.598 8.217 1.00 93.69 100 ASP A O 1
ATOM 782 N N . MET A 1 101 ? 0.461 5.589 7.463 1.00 93.88 101 MET A N 1
ATOM 783 C CA . MET A 1 101 ?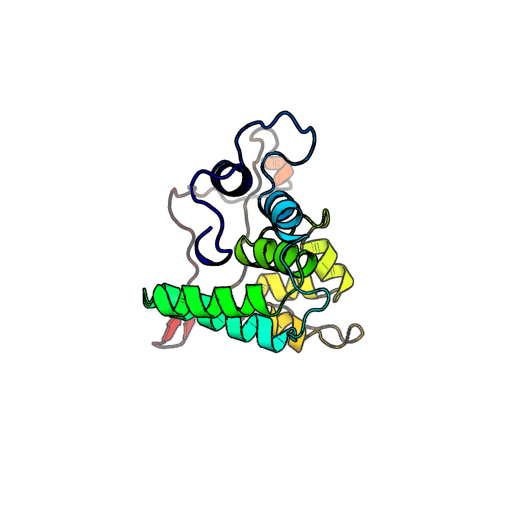 0.962 5.197 8.786 1.00 93.88 101 MET A CA 1
ATOM 784 C C . MET A 1 101 ? 1.667 6.325 9.549 1.00 93.88 101 MET A C 1
ATOM 786 O O . MET A 1 101 ? 1.776 6.243 10.777 1.00 93.88 101 MET A O 1
ATOM 790 N N . LYS A 1 102 ? 2.131 7.376 8.855 1.00 91.94 102 LYS A N 1
ATOM 791 C CA . LYS A 1 102 ? 2.909 8.491 9.431 1.00 91.94 102 LYS A CA 1
ATOM 792 C C . LYS A 1 102 ? 4.063 8.035 10.346 1.00 91.94 102 LYS A C 1
ATOM 794 O O . LYS A 1 102 ? 4.214 8.546 11.453 1.00 91.94 102 LYS A O 1
ATOM 799 N N . LEU A 1 103 ? 4.853 7.051 9.903 1.00 92.19 103 LEU A N 1
ATOM 800 C CA . LEU A 1 103 ? 5.981 6.510 10.684 1.00 92.19 103 LEU A CA 1
ATOM 801 C C . LEU A 1 103 ? 7.230 7.405 10.659 1.00 92.19 103 LEU A C 1
ATOM 803 O O . LEU A 1 103 ? 8.119 7.219 11.479 1.00 92.19 103 LEU A O 1
ATOM 807 N N . GLY A 1 104 ? 7.317 8.349 9.717 1.00 94.25 104 GLY A N 1
ATOM 808 C CA . GLY A 1 104 ? 8.514 9.180 9.529 1.00 94.25 104 GLY A CA 1
ATOM 809 C C . GLY A 1 104 ? 9.685 8.452 8.856 1.00 94.25 104 GLY A C 1
ATOM 810 O O . GLY A 1 104 ? 10.765 9.020 8.750 1.00 94.25 104 GLY A O 1
ATOM 811 N N . ILE A 1 105 ? 9.471 7.223 8.379 1.00 94.94 105 ILE A N 1
ATOM 812 C CA . ILE A 1 105 ? 10.444 6.435 7.616 1.00 94.94 105 ILE A CA 1
ATOM 813 C C . ILE A 1 105 ? 9.878 6.077 6.243 1.00 94.94 105 ILE A C 1
ATOM 815 O O . ILE A 1 105 ? 8.663 5.941 6.076 1.00 94.94 105 ILE A O 1
ATOM 819 N N . SER A 1 106 ? 10.765 5.940 5.258 1.00 95.31 106 SER A N 1
ATOM 820 C CA . SER A 1 106 ? 10.383 5.583 3.891 1.00 95.31 106 SER A CA 1
ATOM 821 C C . SER A 1 106 ? 10.133 4.079 3.745 1.00 95.31 106 SER A C 1
ATOM 823 O O . SER A 1 106 ? 10.673 3.270 4.502 1.00 95.31 106 SER A O 1
ATOM 825 N N . GLN A 1 107 ? 9.359 3.692 2.728 1.00 94.88 107 GLN A N 1
ATOM 826 C CA . GLN A 1 107 ? 9.189 2.283 2.354 1.00 94.88 107 GLN A CA 1
ATOM 827 C C . GLN A 1 107 ? 10.535 1.628 2.004 1.00 94.88 107 GLN A C 1
ATOM 829 O O . GLN A 1 107 ? 10.775 0.483 2.373 1.00 94.88 107 GLN A O 1
ATOM 834 N N . GLN A 1 108 ? 11.429 2.362 1.337 1.00 95.00 108 GLN A N 1
ATOM 835 C CA . GLN A 1 108 ? 12.776 1.907 1.002 1.00 95.00 108 GLN A CA 1
ATOM 836 C C . GLN A 1 108 ? 13.565 1.560 2.266 1.00 95.00 108 GLN A C 1
ATOM 838 O O . GLN A 1 108 ? 14.164 0.496 2.322 1.00 95.00 108 GLN A O 1
ATOM 843 N N . SER A 1 109 ? 13.494 2.398 3.305 1.00 96.81 109 SER A N 1
ATOM 844 C CA . SER A 1 109 ? 14.147 2.128 4.591 1.00 96.81 109 SER A CA 1
ATOM 845 C C . SER A 1 109 ? 13.634 0.838 5.236 1.00 96.81 109 SER A C 1
ATOM 847 O O . SER A 1 109 ? 14.433 0.055 5.737 1.00 96.81 109 SER A O 1
ATOM 849 N N . VAL A 1 110 ? 12.319 0.592 5.194 1.00 97.25 110 VAL A N 1
ATOM 850 C CA . VAL A 1 110 ? 11.728 -0.654 5.714 1.00 97.25 110 VAL A CA 1
ATOM 851 C C . VAL A 1 110 ? 12.236 -1.865 4.931 1.00 97.25 110 VAL A C 1
ATOM 853 O O . VAL A 1 110 ? 12.647 -2.849 5.540 1.00 97.25 110 VAL A O 1
ATOM 856 N N . PHE A 1 111 ? 12.266 -1.792 3.598 1.00 97.62 111 PHE A N 1
ATOM 857 C CA . PHE A 1 111 ? 12.783 -2.884 2.774 1.00 97.62 111 PHE A CA 1
ATOM 858 C C . PHE A 1 111 ? 14.270 -3.145 2.999 1.00 97.62 111 PHE A C 1
ATOM 860 O O . PHE A 1 111 ? 14.640 -4.300 3.156 1.00 97.62 111 PHE A O 1
ATOM 867 N N . SER A 1 112 ? 15.102 -2.105 3.089 1.00 95.88 112 SER A N 1
ATOM 868 C CA . SER A 1 112 ? 16.536 -2.262 3.357 1.00 95.88 112 SER A CA 1
ATOM 869 C C . SER A 1 112 ? 16.824 -2.933 4.701 1.00 95.88 112 SER A C 1
ATOM 871 O O . SER A 1 112 ? 17.823 -3.632 4.818 1.00 95.88 112 SER A O 1
ATOM 873 N N . ILE A 1 113 ? 15.966 -2.729 5.707 1.00 96.81 113 ILE A N 1
ATOM 874 C CA . ILE A 1 113 ? 16.068 -3.422 7.000 1.00 96.81 113 ILE A CA 1
ATOM 875 C C . ILE A 1 113 ? 15.583 -4.873 6.887 1.00 96.81 113 ILE A C 1
ATOM 877 O O . ILE A 1 113 ? 16.130 -5.746 7.552 1.00 96.81 113 ILE A O 1
ATOM 881 N N . PHE A 1 114 ? 14.556 -5.130 6.072 1.00 97.62 114 PHE A N 1
ATOM 882 C CA . PHE A 1 114 ? 13.989 -6.465 5.893 1.00 97.62 114 PHE A CA 1
ATOM 883 C C . PHE A 1 114 ? 14.949 -7.411 5.159 1.00 97.62 114 PHE A C 1
ATOM 885 O O . PHE A 1 114 ? 15.228 -8.496 5.656 1.00 97.62 114 PHE A O 1
ATOM 892 N N . HIS A 1 115 ? 15.449 -7.001 3.990 1.00 97.81 115 HIS A N 1
ATOM 893 C CA . HIS A 1 115 ? 16.396 -7.775 3.187 1.00 97.81 115 HIS A CA 1
ATOM 894 C C . HIS A 1 115 ? 17.078 -6.859 2.148 1.00 97.81 115 HIS A C 1
ATOM 896 O O . HIS A 1 115 ? 16.379 -6.042 1.538 1.00 97.81 115 HIS A O 1
ATOM 902 N N . PRO A 1 116 ? 18.393 -6.991 1.863 1.00 95.69 116 PRO A N 1
ATOM 903 C CA . PRO A 1 116 ? 19.084 -6.165 0.858 1.00 95.69 116 PRO A CA 1
ATOM 904 C C . PRO A 1 116 ? 18.387 -6.169 -0.517 1.00 95.69 116 PRO A C 1
ATOM 906 O O . PRO A 1 116 ? 18.172 -5.117 -1.116 1.00 95.69 116 PRO A O 1
ATOM 909 N N . ASP A 1 117 ? 17.930 -7.342 -0.954 1.00 96.62 117 ASP A N 1
ATOM 910 C CA . ASP A 1 117 ? 17.270 -7.555 -2.249 1.00 96.62 117 ASP A CA 1
ATOM 911 C C . ASP A 1 117 ? 15.779 -7.149 -2.297 1.00 96.62 117 ASP A C 1
ATOM 913 O O . ASP A 1 117 ? 15.151 -7.189 -3.359 1.00 96.62 117 ASP A O 1
ATOM 917 N N . ALA A 1 118 ? 15.168 -6.756 -1.170 1.00 97.38 118 ALA A N 1
ATOM 918 C CA . ALA A 1 118 ? 13.717 -6.542 -1.098 1.00 97.38 118 ALA A CA 1
ATOM 919 C C . ALA A 1 118 ? 13.228 -5.410 -2.005 1.00 97.38 118 ALA A C 1
ATOM 921 O O . ALA A 1 118 ? 12.151 -5.509 -2.597 1.00 97.38 118 ALA A O 1
ATOM 922 N N . ILE A 1 119 ? 14.018 -4.340 -2.141 1.00 96.50 119 ILE A N 1
ATOM 923 C CA . ILE A 1 119 ? 13.676 -3.212 -3.016 1.00 96.50 119 ILE A CA 1
ATOM 924 C C . ILE A 1 119 ? 13.632 -3.673 -4.474 1.00 96.50 119 ILE A C 1
ATOM 926 O O . ILE A 1 119 ? 12.674 -3.368 -5.187 1.00 96.50 119 ILE A O 1
ATOM 930 N N . GLU A 1 120 ? 14.658 -4.400 -4.911 1.00 95.94 120 GLU A N 1
ATOM 931 C CA . GLU A 1 120 ? 14.794 -4.851 -6.292 1.00 95.94 120 GLU A CA 1
ATOM 932 C C . GLU A 1 120 ? 13.703 -5.864 -6.643 1.00 95.94 120 GLU A C 1
ATOM 934 O O . GLU A 1 120 ? 12.975 -5.677 -7.622 1.00 95.94 120 GLU A O 1
ATOM 939 N N . LEU A 1 121 ? 13.489 -6.863 -5.778 1.00 96.69 121 LEU A N 1
ATOM 940 C CA . LEU A 1 121 ? 12.450 -7.868 -5.977 1.00 96.69 121 LEU A CA 1
ATOM 941 C C . LEU A 1 121 ? 11.053 -7.239 -6.009 1.00 96.69 121 LEU A C 1
ATOM 943 O O . LEU A 1 121 ? 10.245 -7.564 -6.881 1.00 96.69 121 LEU A O 1
ATOM 947 N N . HIS A 1 122 ? 10.763 -6.297 -5.109 1.00 97.50 122 HIS A N 1
ATOM 948 C CA . HIS A 1 122 ? 9.484 -5.593 -5.116 1.00 97.50 122 HIS A CA 1
ATOM 949 C C . HIS A 1 122 ? 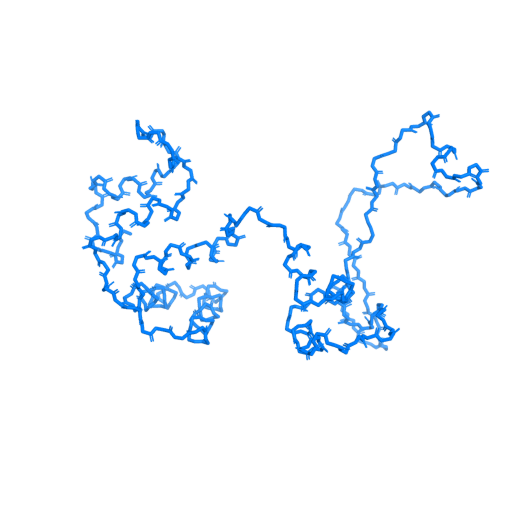9.302 -4.753 -6.389 1.00 97.50 122 HIS A C 1
ATOM 951 O O . HIS A 1 122 ? 8.186 -4.625 -6.888 1.00 97.50 122 HIS A O 1
ATOM 957 N N . ASN A 1 123 ? 10.367 -4.168 -6.942 1.00 96.88 123 ASN A N 1
ATOM 958 C CA . ASN A 1 123 ? 10.267 -3.374 -8.166 1.00 96.88 123 ASN A CA 1
ATOM 959 C C . ASN A 1 123 ? 9.910 -4.219 -9.396 1.00 96.88 123 ASN A C 1
ATOM 961 O O . ASN A 1 123 ? 9.245 -3.694 -10.286 1.00 96.88 123 ASN A O 1
ATOM 965 N N . VAL A 1 124 ? 10.282 -5.503 -9.437 1.00 96.75 124 VAL A N 1
ATOM 966 C CA . VAL A 1 124 ? 9.953 -6.404 -10.560 1.00 96.75 124 VAL A CA 1
ATOM 967 C C . VAL A 1 124 ? 8.708 -7.273 -10.332 1.00 96.75 124 VAL A C 1
ATOM 969 O O . VAL A 1 124 ? 8.282 -7.972 -11.250 1.00 96.75 124 VAL A O 1
ATOM 972 N N . THR A 1 125 ? 8.117 -7.246 -9.131 1.00 95.69 125 THR A N 1
ATOM 973 C CA . THR A 1 125 ? 6.950 -8.085 -8.782 1.00 95.69 125 THR A CA 1
ATOM 974 C C . THR A 1 125 ? 5.727 -7.317 -8.289 1.00 95.69 125 THR A C 1
ATOM 976 O O . THR A 1 125 ? 4.612 -7.795 -8.477 1.00 95.69 125 THR A O 1
ATOM 979 N N . THR A 1 126 ? 5.913 -6.148 -7.663 1.00 96.25 126 THR A N 1
ATOM 980 C CA . THR A 1 126 ? 4.849 -5.364 -7.006 1.00 96.25 126 THR A CA 1
ATOM 981 C C . THR A 1 126 ? 4.006 -6.207 -6.030 1.00 96.25 126 THR A C 1
ATOM 983 O O . THR A 1 126 ? 2.808 -5.988 -5.869 1.00 96.25 126 THR A O 1
ATOM 986 N N . ASP A 1 127 ? 4.637 -7.187 -5.374 1.00 96.56 127 ASP A N 1
ATOM 987 C CA . ASP A 1 127 ? 3.977 -8.188 -4.533 1.00 96.56 127 ASP A CA 1
ATOM 988 C C . ASP A 1 127 ? 4.721 -8.335 -3.195 1.00 96.56 127 ASP A C 1
ATOM 990 O O . ASP A 1 127 ? 5.847 -8.833 -3.135 1.00 96.56 127 ASP A O 1
ATOM 994 N N . LEU A 1 128 ? 4.085 -7.883 -2.109 1.00 97.31 128 LEU A N 1
ATOM 995 C CA . LEU A 1 128 ? 4.652 -7.958 -0.760 1.00 97.31 128 LEU A CA 1
ATOM 996 C C . LEU A 1 128 ? 4.710 -9.391 -0.221 1.00 97.31 128 LEU A C 1
ATOM 998 O O . LEU A 1 128 ? 5.663 -9.721 0.479 1.00 97.31 128 LEU A O 1
ATOM 1002 N N . GLU A 1 129 ? 3.737 -10.245 -0.545 1.00 97.25 129 GLU A N 1
ATOM 1003 C CA . GLU A 1 129 ? 3.729 -11.639 -0.092 1.00 97.25 129 GLU A CA 1
ATOM 1004 C C . GLU A 1 129 ? 4.903 -12.391 -0.718 1.00 97.25 129 GLU A C 1
ATOM 1006 O O . GLU A 1 129 ? 5.663 -13.065 -0.020 1.00 97.25 129 GLU A O 1
ATOM 1011 N N . LYS A 1 130 ? 5.109 -12.216 -2.029 1.00 95.62 130 LYS A N 1
ATOM 1012 C CA . LYS A 1 130 ? 6.231 -12.827 -2.747 1.00 95.62 130 LYS A CA 1
ATOM 1013 C C . LYS A 1 130 ? 7.574 -12.360 -2.196 1.00 95.62 130 LYS A C 1
ATOM 1015 O O . LYS A 1 130 ? 8.454 -13.198 -2.006 1.00 95.62 130 LYS A O 1
ATOM 1020 N N . VAL A 1 131 ? 7.715 -11.067 -1.893 1.00 97.06 131 VAL A N 1
ATOM 1021 C CA . VAL A 1 131 ? 8.919 -10.518 -1.249 1.00 97.06 131 VAL A CA 1
ATOM 1022 C C . VAL A 1 131 ? 9.146 -11.164 0.115 1.00 97.06 131 VAL A C 1
ATOM 1024 O O . VAL A 1 131 ? 10.219 -11.711 0.350 1.00 97.06 131 VAL A O 1
ATOM 1027 N N . CYS A 1 132 ? 8.135 -11.180 0.986 1.00 97.38 132 CYS A N 1
ATOM 1028 C CA . CYS A 1 132 ? 8.261 -11.767 2.319 1.00 97.38 132 CYS A CA 1
ATOM 1029 C C . CYS A 1 132 ? 8.553 -13.273 2.290 1.00 97.38 132 CYS A C 1
ATOM 1031 O O . CYS A 1 132 ? 9.285 -13.766 3.144 1.00 97.38 132 CYS A O 1
ATOM 1033 N N . ARG A 1 133 ? 7.996 -14.004 1.319 1.00 96.94 133 ARG A N 1
ATOM 1034 C CA . ARG A 1 133 ? 8.171 -15.455 1.196 1.00 96.94 133 ARG A CA 1
ATOM 1035 C C . ARG A 1 133 ? 9.523 -15.839 0.602 1.00 96.94 133 ARG A C 1
ATOM 1037 O O . ARG A 1 133 ? 10.123 -16.801 1.064 1.00 96.94 133 ARG A O 1
ATOM 1044 N N . GLN A 1 134 ? 9.978 -15.141 -0.441 1.00 95.69 134 GLN A N 1
ATOM 1045 C CA . GLN A 1 134 ? 11.243 -15.470 -1.112 1.00 95.69 134 GLN A CA 1
ATOM 1046 C C . GLN A 1 134 ? 12.466 -14.980 -0.337 1.00 95.69 134 GLN A C 1
ATOM 1048 O O . GLN A 1 134 ? 13.493 -15.642 -0.373 1.00 95.69 134 GLN A O 1
ATOM 1053 N N . LEU A 1 135 ? 12.340 -13.858 0.375 1.00 96.75 135 LEU A N 1
ATOM 1054 C CA . LEU A 1 135 ? 13.424 -13.227 1.132 1.00 96.75 135 LEU A CA 1
ATOM 1055 C C . LEU A 1 135 ? 13.232 -13.391 2.645 1.00 96.75 135 LEU A C 1
ATOM 1057 O O . LEU A 1 135 ? 13.516 -12.481 3.420 1.00 96.75 135 LEU A O 1
ATOM 1061 N N . HIS A 1 136 ? 12.675 -14.528 3.068 1.00 96.88 136 HIS A N 1
ATOM 1062 C CA . HIS A 1 136 ? 12.418 -14.798 4.483 1.00 96.88 136 HIS A CA 1
ATOM 1063 C C . HIS A 1 136 ? 13.716 -14.914 5.298 1.00 96.88 136 HIS A C 1
ATOM 1065 O O . HIS A 1 136 ? 13.762 -14.470 6.445 1.00 96.88 136 HIS A O 1
ATOM 1071 N N . ASP A 1 137 ? 14.757 -15.50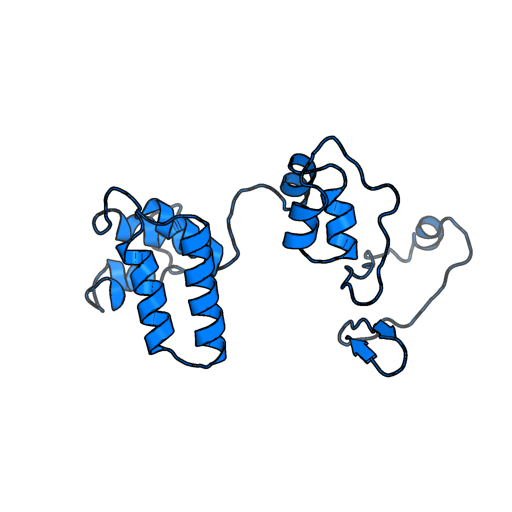4 4.703 1.00 96.31 137 ASP A N 1
ATOM 1072 C CA . ASP A 1 137 ? 16.086 -15.608 5.301 1.00 96.31 137 ASP A CA 1
ATOM 1073 C C . ASP A 1 137 ? 16.947 -14.405 4.866 1.00 96.31 137 ASP A C 1
ATOM 1075 O O . ASP A 1 137 ? 17.274 -14.303 3.684 1.00 96.31 137 ASP A O 1
ATOM 1079 N N . PRO A 1 138 ? 17.350 -13.507 5.788 1.00 94.94 138 PRO A N 1
ATOM 1080 C CA . PRO A 1 138 ? 18.148 -12.320 5.470 1.00 94.94 138 PRO A CA 1
ATOM 1081 C C . PRO A 1 138 ? 19.573 -12.630 4.990 1.00 94.94 138 PRO A C 1
ATOM 1083 O O . PRO A 1 138 ? 20.270 -11.724 4.537 1.00 94.94 138 PRO A O 1
ATOM 1086 N N . SER A 1 139 ? 20.031 -13.878 5.129 1.00 95.25 139 SER A N 1
ATOM 1087 C CA . SER A 1 139 ? 21.361 -14.315 4.697 1.00 95.25 139 SER A CA 1
ATOM 1088 C C . SER A 1 139 ? 21.390 -14.893 3.279 1.00 95.25 139 SER A C 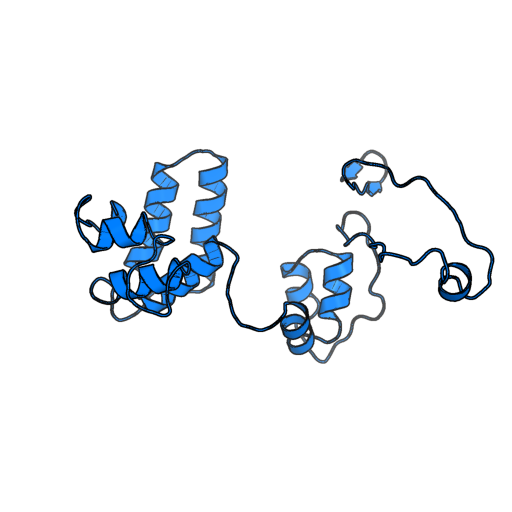1
ATOM 1090 O O . SER A 1 139 ? 22.476 -15.103 2.733 1.00 95.25 139 SER A O 1
ATOM 1092 N N . VAL A 1 140 ? 20.224 -15.138 2.670 1.00 94.31 140 VAL A N 1
ATOM 1093 C CA . VAL A 1 140 ? 20.106 -15.802 1.367 1.00 94.31 140 VAL A CA 1
ATOM 1094 C C . VAL A 1 140 ? 19.658 -14.805 0.304 1.00 94.31 140 VAL A C 1
ATOM 1096 O O . VAL A 1 140 ? 18.473 -14.527 0.144 1.00 94.31 140 VAL A O 1
ATOM 1099 N N . SER A 1 141 ? 20.621 -14.318 -0.477 1.00 92.31 141 SER A N 1
ATOM 1100 C CA . SER A 1 141 ? 20.348 -13.441 -1.618 1.00 92.31 141 SER A CA 1
ATOM 1101 C C . SER A 1 141 ? 19.840 -14.194 -2.847 1.00 92.31 141 SER A C 1
ATOM 1103 O O . SER A 1 141 ? 20.204 -15.346 -3.106 1.00 92.31 141 SER A O 1
ATOM 1105 N N . LEU A 1 142 ? 19.037 -13.507 -3.657 1.00 91.38 142 LEU A N 1
ATOM 1106 C CA . LEU A 1 142 ? 18.593 -13.997 -4.958 1.00 91.38 142 LEU A CA 1
ATOM 1107 C C . LEU A 1 142 ? 19.632 -13.647 -6.026 1.00 91.38 142 LEU A C 1
ATOM 1109 O O . LEU A 1 142 ? 20.070 -12.509 -6.140 1.00 91.38 142 LEU A O 1
ATOM 1113 N N . SER A 1 143 ? 20.006 -14.621 -6.854 1.00 84.00 143 SER A N 1
ATOM 1114 C CA . SER A 1 143 ? 21.053 -14.430 -7.863 1.00 84.00 143 SER A CA 1
ATOM 1115 C C . SER A 1 143 ? 20.602 -13.652 -9.103 1.00 84.00 143 SER A C 1
ATOM 1117 O O . SER A 1 143 ? 21.419 -12.962 -9.699 1.00 84.00 143 SER A O 1
ATOM 1119 N N . ASN A 1 144 ? 19.329 -13.756 -9.506 1.00 85.25 144 ASN A N 1
ATOM 1120 C CA . ASN A 1 144 ? 18.821 -13.195 -10.766 1.00 85.25 144 ASN A CA 1
ATOM 1121 C C . ASN A 1 144 ? 17.440 -12.548 -10.590 1.00 85.25 144 ASN A C 1
ATOM 1123 O O . ASN A 1 144 ? 16.412 -13.125 -10.960 1.00 85.25 144 ASN A O 1
ATOM 1127 N N . ILE A 1 145 ? 17.405 -11.337 -10.041 1.00 92.25 145 ILE A N 1
ATOM 1128 C CA . ILE A 1 145 ? 16.169 -10.557 -9.950 1.00 92.25 145 ILE A CA 1
ATOM 1129 C C . ILE A 1 145 ? 15.930 -9.882 -11.299 1.00 92.25 145 ILE A C 1
ATOM 1131 O O . ILE A 1 145 ? 16.727 -9.083 -11.777 1.00 92.25 145 ILE A O 1
ATOM 1135 N N . SER A 1 146 ? 14.840 -10.252 -11.965 1.00 94.88 146 SER A N 1
ATOM 1136 C CA . SER A 1 146 ? 14.525 -9.755 -13.304 1.00 94.88 146 SER A CA 1
ATOM 1137 C C . SER A 1 146 ? 13.020 -9.710 -13.537 1.00 94.88 146 SER A C 1
ATOM 1139 O O . SER A 1 146 ? 12.232 -10.269 -12.769 1.00 94.88 146 SER A O 1
ATOM 1141 N N . ILE A 1 147 ? 12.613 -9.008 -14.595 1.00 95.50 147 ILE A N 1
ATOM 1142 C CA . ILE A 1 147 ? 11.211 -8.932 -15.007 1.00 95.50 147 ILE A CA 1
ATOM 1143 C C . ILE A 1 147 ? 10.736 -10.332 -15.398 1.00 95.50 147 ILE A C 1
ATOM 1145 O O . ILE A 1 147 ? 11.333 -10.992 -16.246 1.00 95.50 147 ILE A O 1
ATOM 1149 N N . MET A 1 148 ? 9.629 -10.763 -14.795 1.00 94.00 148 MET A N 1
ATOM 1150 C CA . MET A 1 148 ? 9.027 -12.068 -15.051 1.00 94.00 148 MET A CA 1
ATOM 1151 C C . MET A 1 148 ? 7.711 -11.927 -15.815 1.00 94.00 148 MET A C 1
ATOM 1153 O O . MET A 1 148 ? 6.935 -10.991 -15.604 1.00 94.00 148 MET A O 1
ATOM 1157 N N . LEU A 1 149 ? 7.423 -12.908 -16.671 1.00 96.44 149 LEU A N 1
ATOM 1158 C CA . LEU A 1 149 ? 6.136 -13.011 -17.350 1.00 96.44 149 LEU A CA 1
ATOM 1159 C C . LEU A 1 149 ? 4.990 -13.043 -16.322 1.00 96.44 149 LEU A C 1
ATOM 1161 O O . LEU A 1 149 ? 5.082 -13.710 -15.291 1.00 96.44 149 LEU A O 1
ATOM 1165 N N . PHE A 1 150 ? 3.921 -12.290 -16.597 1.00 96.31 150 PHE A N 1
ATOM 1166 C CA . PHE A 1 150 ? 2.739 -12.150 -15.738 1.00 96.31 150 PHE A CA 1
ATOM 1167 C C . PHE A 1 150 ? 2.982 -11.605 -14.321 1.00 96.31 150 PHE A C 1
ATOM 1169 O O . PHE A 1 150 ? 2.087 -11.710 -13.480 1.00 96.31 150 PHE A O 1
ATOM 1176 N N . SER A 1 151 ? 4.147 -11.004 -14.060 1.00 95.62 151 SER A N 1
ATOM 1177 C CA . SER A 1 151 ? 4.432 -10.251 -12.835 1.00 95.62 151 SER A CA 1
ATOM 1178 C C . SER A 1 151 ? 4.483 -8.760 -13.150 1.00 95.62 151 SER A C 1
ATOM 1180 O O . SER A 1 151 ? 5.210 -8.342 -14.049 1.00 95.62 151 SER A O 1
ATOM 1182 N N . ALA A 1 152 ? 3.719 -7.960 -12.407 1.00 95.81 152 ALA A N 1
ATOM 1183 C CA . ALA A 1 152 ? 3.709 -6.519 -12.595 1.00 95.81 152 ALA A CA 1
ATOM 1184 C C . ALA A 1 152 ? 5.016 -5.902 -12.087 1.00 95.81 152 ALA A C 1
ATOM 1186 O O . ALA A 1 152 ? 5.378 -6.079 -10.924 1.00 95.81 152 ALA A O 1
ATOM 1187 N N . PHE A 1 153 ? 5.691 -5.123 -12.926 1.00 96.56 153 PHE A N 1
ATOM 1188 C CA . PHE A 1 153 ? 6.901 -4.404 -12.539 1.00 96.56 153 PHE A CA 1
ATOM 1189 C C . PHE A 1 153 ? 6.658 -2.897 -12.565 1.00 96.56 153 PHE A C 1
ATOM 1191 O O . PHE A 1 153 ? 5.812 -2.391 -13.300 1.00 96.56 153 PHE A O 1
ATOM 1198 N N . LYS A 1 154 ? 7.406 -2.151 -11.751 1.00 95.88 154 LYS A N 1
ATOM 1199 C CA . LYS A 1 154 ? 7.340 -0.690 -11.749 1.00 95.88 154 LYS A CA 1
ATOM 1200 C C . LYS A 1 154 ? 7.939 -0.158 -13.054 1.00 95.88 154 LYS A C 1
ATOM 1202 O O . LYS A 1 154 ? 9.124 -0.391 -13.299 1.00 95.88 154 LYS A O 1
ATOM 1207 N N . PRO A 1 155 ? 7.176 0.584 -13.878 1.00 96.06 155 PRO A N 1
ATOM 1208 C CA . PRO A 1 155 ? 7.720 1.183 -15.087 1.00 96.06 155 PRO A CA 1
ATOM 1209 C C . PRO A 1 155 ? 8.833 2.181 -14.758 1.00 96.06 155 PRO A C 1
ATOM 1211 O O . PRO A 1 155 ? 8.752 2.916 -13.771 1.00 96.06 155 PRO A O 1
ATOM 1214 N N . MET A 1 156 ? 9.849 2.243 -15.618 1.00 96.25 156 MET A N 1
ATOM 1215 C CA . MET A 1 156 ? 10.884 3.269 -15.526 1.00 96.25 156 MET A CA 1
ATOM 1216 C C . MET A 1 156 ? 10.266 4.664 -15.698 1.00 96.25 156 MET A C 1
ATOM 1218 O O . MET A 1 156 ? 9.451 4.893 -16.596 1.00 96.25 156 MET A O 1
ATOM 1222 N N . LEU A 1 157 ? 10.658 5.589 -14.823 1.00 95.69 157 LEU A N 1
ATOM 1223 C CA . LEU A 1 157 ? 10.214 6.981 -14.832 1.00 95.69 157 LEU A CA 1
ATOM 1224 C C . LEU A 1 157 ? 11.257 7.872 -15.514 1.00 95.69 157 LEU A C 1
ATOM 1226 O O . LEU A 1 157 ? 12.440 7.542 -15.547 1.00 95.69 157 LEU A O 1
ATOM 1230 N N . ALA A 1 158 ? 10.816 9.024 -16.016 1.00 95.06 158 ALA A N 1
ATOM 1231 C CA . ALA A 1 158 ? 11.697 10.052 -16.559 1.00 95.06 158 ALA A CA 1
ATOM 1232 C C . ALA A 1 158 ? 11.936 11.159 -15.524 1.00 95.06 158 ALA A C 1
ATOM 1234 O O . ALA A 1 158 ? 11.003 11.606 -14.853 1.00 95.06 158 ALA A O 1
ATOM 1235 N N . SER A 1 159 ? 13.177 11.631 -15.418 1.00 94.00 159 SER A N 1
ATOM 1236 C CA . SER A 1 159 ? 13.503 12.856 -14.689 1.00 94.00 159 SER A CA 1
ATOM 1237 C C . SER A 1 159 ? 13.228 14.088 -15.549 1.00 94.00 159 SER A C 1
ATOM 1239 O O . SER A 1 159 ? 13.362 14.044 -16.771 1.00 94.00 159 SER A O 1
ATOM 1241 N N . ILE A 1 160 ? 12.921 15.216 -14.910 1.00 93.94 160 ILE A N 1
ATOM 1242 C CA . ILE A 1 160 ? 12.883 16.512 -15.597 1.00 93.94 160 ILE A CA 1
ATOM 1243 C C . ILE A 1 160 ? 14.305 16.839 -16.079 1.00 93.94 160 ILE A C 1
ATOM 1245 O O . ILE A 1 160 ? 15.249 16.814 -15.288 1.00 93.94 160 ILE A O 1
ATOM 1249 N N . ALA A 1 161 ? 14.457 17.131 -17.369 1.00 92.62 161 ALA A N 1
ATOM 1250 C CA . ALA A 1 161 ? 15.737 17.466 -17.987 1.00 92.62 161 ALA A CA 1
ATOM 1251 C C . ALA A 1 161 ? 15.848 18.973 -18.252 1.00 92.62 161 ALA A C 1
ATOM 1253 O O . ALA A 1 161 ? 14.855 19.638 -18.552 1.00 92.62 161 ALA A O 1
ATOM 1254 N N . ASN A 1 162 ? 17.068 19.507 -18.167 1.00 93.81 162 ASN A N 1
ATOM 1255 C CA . ASN A 1 162 ? 17.356 20.875 -18.588 1.00 93.81 162 ASN A CA 1
ATOM 1256 C C . ASN A 1 162 ? 17.908 20.835 -20.015 1.00 93.81 162 ASN A C 1
ATOM 1258 O O . ASN A 1 162 ? 18.975 20.271 -20.239 1.00 93.81 162 ASN A O 1
ATOM 1262 N N . ILE A 1 163 ? 17.210 21.480 -20.952 1.00 93.75 163 ILE A N 1
ATOM 1263 C CA . ILE A 1 163 ? 17.560 21.510 -22.381 1.00 93.75 163 ILE A CA 1
ATOM 1264 C C . ILE A 1 163 ? 19.006 21.977 -22.600 1.00 93.75 163 ILE A C 1
ATOM 1266 O O . ILE A 1 163 ? 19.714 21.397 -23.412 1.00 93.75 163 ILE A O 1
ATOM 1270 N N . GLN A 1 164 ? 19.484 22.959 -21.831 1.00 95.44 164 GLN A N 1
ATOM 1271 C CA . GLN A 1 164 ? 20.854 23.476 -21.962 1.00 95.44 164 GLN A CA 1
ATOM 1272 C C . GLN A 1 164 ? 21.929 22.453 -21.571 1.00 95.44 164 GLN A C 1
ATOM 1274 O O . GLN A 1 164 ? 23.079 22.578 -21.975 1.00 95.44 164 GLN A O 1
ATOM 1279 N N . HIS A 1 165 ? 21.567 21.455 -20.766 1.00 95.00 165 HIS A N 1
ATOM 1280 C CA . HIS A 1 165 ? 22.481 20.439 -20.251 1.00 95.00 165 HIS A CA 1
ATOM 1281 C C . HIS A 1 165 ? 22.178 19.044 -20.807 1.00 95.00 165 HIS A C 1
ATOM 1283 O O . HIS A 1 165 ? 22.814 18.084 -20.376 1.00 95.00 165 HIS A O 1
ATOM 1289 N N . VAL A 1 166 ? 21.226 18.913 -21.739 1.00 94.38 166 VAL A N 1
ATOM 1290 C CA . VAL A 1 166 ? 20.717 17.607 -22.177 1.00 94.38 166 VAL A CA 1
ATOM 1291 C C . VAL A 1 166 ? 21.805 16.761 -22.832 1.00 94.38 166 VAL A C 1
ATOM 1293 O O . VAL A 1 166 ? 21.925 15.589 -22.504 1.00 94.38 166 VAL A O 1
ATOM 1296 N N . GLU A 1 167 ? 22.673 17.357 -23.654 1.00 94.94 167 GLU A N 1
ATOM 1297 C CA . GLU A 1 167 ? 23.797 16.646 -24.282 1.00 94.94 167 GLU A CA 1
ATOM 1298 C C . GLU A 1 167 ? 24.728 16.044 -23.227 1.00 94.94 167 GLU A C 1
ATOM 1300 O O . GLU A 1 167 ? 25.056 14.859 -23.274 1.00 94.94 167 GLU A O 1
ATOM 1305 N N . LYS A 1 168 ? 25.055 16.826 -22.192 1.00 95.25 168 LYS A N 1
ATOM 1306 C CA . LYS A 1 168 ? 25.863 16.362 -21.062 1.00 95.25 168 LYS A CA 1
ATOM 1307 C C . LYS A 1 168 ? 25.146 15.276 -20.254 1.00 95.25 168 LYS A C 1
ATOM 1309 O O . LYS A 1 168 ? 25.793 14.322 -19.830 1.00 95.25 168 LYS A O 1
ATOM 1314 N N . GLN A 1 169 ? 23.835 15.411 -20.030 1.00 93.62 169 GLN A N 1
ATOM 1315 C CA . GLN A 1 169 ? 23.016 14.390 -19.358 1.00 93.62 169 GLN A CA 1
ATOM 1316 C C . GLN A 1 169 ? 22.953 13.083 -20.161 1.00 93.62 169 GLN A C 1
ATOM 1318 O O . GLN A 1 169 ? 22.861 12.017 -19.564 1.00 93.62 169 GLN A O 1
ATOM 1323 N N . MET A 1 170 ? 23.066 13.165 -21.487 1.00 95.50 170 MET A N 1
ATOM 1324 C CA . MET A 1 170 ? 23.140 12.032 -22.415 1.00 95.50 170 MET A CA 1
ATOM 1325 C C . MET A 1 170 ? 24.585 11.606 -22.713 1.00 95.50 170 MET A C 1
ATOM 1327 O O . MET A 1 170 ? 24.858 10.960 -23.721 1.00 95.50 170 MET A O 1
ATOM 1331 N N . HIS A 1 171 ? 25.533 11.976 -21.846 1.00 95.75 171 HIS A N 1
ATOM 1332 C CA . HIS A 1 171 ? 26.946 11.604 -21.946 1.00 95.75 171 HIS A CA 1
ATOM 1333 C C . HIS A 1 171 ? 27.634 12.020 -23.259 1.00 95.75 171 HIS A C 1
ATOM 1335 O O . HIS A 1 171 ? 28.628 11.412 -23.651 1.00 95.75 171 HIS A O 1
ATOM 1341 N N . ASN A 1 172 ? 27.142 13.072 -23.922 1.00 95.94 172 ASN A N 1
ATOM 1342 C CA . ASN A 1 172 ? 27.598 13.541 -25.235 1.00 95.94 172 ASN A CA 1
ATOM 1343 C C . ASN A 1 172 ? 27.588 12.434 -26.308 1.00 95.94 172 ASN A C 1
ATOM 1345 O O . ASN A 1 172 ? 28.419 12.426 -27.216 1.00 95.94 172 ASN A O 1
ATOM 1349 N N . GLN A 1 173 ? 26.668 11.477 -26.180 1.00 97.44 173 GLN A N 1
ATOM 1350 C CA . GLN A 1 173 ? 26.436 10.402 -27.140 1.00 97.44 173 GLN A CA 1
ATOM 1351 C C . GLN A 1 173 ? 25.099 10.615 -27.852 1.00 97.44 173 GLN A C 1
ATOM 1353 O O . GLN A 1 173 ? 24.287 11.448 -27.450 1.00 97.44 173 GLN A O 1
ATOM 1358 N N . SER A 1 174 ? 24.859 9.870 -28.930 1.00 97.06 174 SER A N 1
ATOM 1359 C CA . SER A 1 174 ? 23.560 9.880 -29.605 1.00 97.06 174 SER A CA 1
ATOM 1360 C C . SER A 1 174 ? 22.450 9.410 -28.660 1.00 97.06 174 SER A C 1
ATOM 1362 O O . SER A 1 174 ? 22.616 8.427 -27.940 1.00 97.06 174 SER A O 1
ATOM 1364 N N . PHE A 1 175 ? 21.305 10.091 -28.693 1.00 97.00 175 PHE A N 1
ATOM 1365 C CA . PHE A 1 175 ? 20.127 9.767 -27.887 1.00 97.00 175 PHE A CA 1
ATOM 1366 C C . PHE A 1 175 ? 18.844 9.869 -28.720 1.00 97.00 175 PHE A C 1
ATOM 1368 O O . PHE A 1 175 ? 18.824 10.495 -29.782 1.00 97.00 175 PHE A O 1
ATOM 1375 N N . TYR A 1 176 ? 17.770 9.245 -28.233 1.00 96.88 176 TYR A N 1
ATOM 1376 C CA . TYR A 1 176 ? 16.459 9.259 -28.883 1.00 96.88 176 TYR A CA 1
ATOM 1377 C C . TYR A 1 176 ? 15.599 10.430 -28.404 1.00 96.88 176 TYR A C 1
ATOM 1379 O O . TYR A 1 176 ? 15.668 10.842 -27.245 1.00 96.88 176 TYR A O 1
ATOM 1387 N N . ILE A 1 177 ? 14.757 10.941 -29.301 1.00 96.75 177 ILE A N 1
ATOM 1388 C CA . ILE A 1 177 ? 13.724 11.930 -28.996 1.00 96.75 177 ILE A CA 1
ATOM 1389 C C . ILE A 1 177 ? 12.391 11.331 -29.429 1.00 96.75 177 ILE A C 1
ATOM 1391 O O . ILE A 1 177 ? 12.179 11.057 -30.608 1.00 96.75 177 ILE A O 1
ATOM 1395 N N . GLU A 1 178 ? 11.496 11.145 -28.467 1.00 97.44 178 GLU A N 1
ATOM 1396 C CA . GLU A 1 178 ? 10.166 10.584 -28.683 1.00 97.44 178 GLU A CA 1
ATOM 1397 C C . GLU A 1 178 ? 9.101 11.523 -28.113 1.00 97.44 178 GLU A C 1
ATOM 1399 O O . GLU A 1 178 ? 9.327 12.246 -27.138 1.00 97.44 178 GLU A O 1
ATOM 1404 N N . THR A 1 179 ? 7.915 11.525 -28.719 1.00 98.06 179 THR A N 1
ATOM 1405 C CA . THR A 1 179 ? 6.793 12.329 -28.232 1.00 98.06 179 THR A CA 1
ATOM 1406 C C . THR A 1 179 ? 6.280 11.770 -26.908 1.00 98.06 179 THR A C 1
ATOM 1408 O O . THR A 1 179 ? 5.836 10.626 -26.829 1.00 98.06 179 THR A O 1
ATOM 1411 N N . LYS A 1 180 ? 6.267 12.602 -25.860 1.00 97.88 180 LYS A N 1
ATOM 1412 C CA . LYS A 1 180 ? 5.612 12.256 -24.596 1.00 97.88 180 LYS A CA 1
ATOM 1413 C C . LYS A 1 180 ? 4.093 12.294 -24.782 1.00 97.88 180 LYS A C 1
ATOM 1415 O O . LYS A 1 180 ? 3.494 13.366 -24.772 1.00 97.88 180 LYS A O 1
ATOM 1420 N N . LEU A 1 181 ? 3.490 11.120 -24.930 1.00 97.56 181 LEU A N 1
ATOM 1421 C CA . LEU A 1 181 ? 2.041 10.967 -25.038 1.00 97.56 181 LEU A CA 1
ATOM 1422 C C . LEU A 1 181 ? 1.345 11.352 -23.721 1.00 97.56 181 LEU A C 1
ATOM 1424 O O . LEU A 1 181 ? 1.860 11.076 -22.630 1.00 97.56 181 LEU A O 1
ATOM 1428 N N . ASP A 1 182 ? 0.183 11.995 -23.835 1.00 97.94 182 ASP A N 1
ATOM 1429 C CA . ASP A 1 182 ? -0.676 12.367 -22.708 1.00 97.94 182 ASP A CA 1
ATOM 1430 C C . ASP A 1 182 ? -1.825 11.363 -22.579 1.00 97.94 182 ASP A C 1
ATOM 1432 O O . ASP A 1 182 ? -2.864 11.473 -23.227 1.00 97.94 182 ASP A O 1
ATOM 1436 N N . GLY A 1 183 ? -1.579 10.312 -21.806 1.00 96.62 183 GLY A N 1
ATOM 1437 C CA . GLY A 1 183 ? -2.509 9.213 -21.589 1.00 96.62 183 GLY A CA 1
ATOM 1438 C C . GLY A 1 183 ? -2.112 8.399 -20.363 1.00 96.62 183 GLY A C 1
ATOM 1439 O O . GLY A 1 183 ? -1.295 8.832 -19.547 1.00 96.62 183 GLY A O 1
ATOM 1440 N N . GLU A 1 184 ? -2.669 7.198 -20.241 1.00 96.00 184 GLU A N 1
ATOM 1441 C CA . GLU A 1 184 ? -2.368 6.297 -19.129 1.00 96.00 184 GLU A CA 1
ATOM 1442 C C . GLU A 1 184 ? -1.242 5.322 -19.484 1.00 96.00 184 GLU A C 1
ATOM 1444 O O . GLU A 1 184 ? -1.165 4.784 -20.591 1.00 96.00 184 GLU A O 1
ATOM 1449 N N . ARG A 1 185 ? -0.338 5.082 -18.529 1.00 95.44 185 ARG A N 1
ATOM 1450 C CA . ARG A 1 185 ? 0.734 4.100 -18.698 1.00 95.44 185 ARG A CA 1
ATOM 1451 C C . ARG A 1 185 ? 0.164 2.698 -18.495 1.00 95.44 185 ARG A C 1
ATOM 1453 O O . ARG A 1 185 ? -0.325 2.395 -17.413 1.00 95.44 185 ARG A O 1
ATOM 1460 N N . MET A 1 186 ? 0.311 1.836 -19.497 1.00 96.25 186 MET A N 1
ATOM 1461 C CA . MET A 1 186 ? -0.064 0.421 -19.427 1.00 96.25 186 MET A CA 1
ATOM 1462 C C . MET A 1 186 ? 1.143 -0.482 -19.699 1.00 96.25 186 MET A C 1
ATOM 1464 O O . MET A 1 186 ? 2.073 -0.093 -20.409 1.00 96.25 186 MET A O 1
ATOM 1468 N N . GLN A 1 187 ? 1.121 -1.689 -19.136 1.00 96.00 187 GLN A N 1
ATOM 1469 C CA . GLN A 1 187 ? 2.040 -2.782 -19.460 1.00 96.00 187 GLN A CA 1
ATOM 1470 C C . GLN A 1 187 ? 1.211 -3.956 -19.988 1.00 96.00 187 GLN A C 1
ATOM 1472 O O . GLN A 1 187 ? 0.080 -4.134 -19.562 1.00 96.00 187 GLN A O 1
ATOM 1477 N N . MET A 1 188 ? 1.748 -4.758 -20.905 1.00 96.81 188 MET A N 1
ATOM 1478 C CA . MET A 1 188 ? 1.048 -5.932 -21.428 1.00 96.81 188 MET A CA 1
ATOM 1479 C C . MET A 1 188 ? 1.981 -7.137 -21.393 1.00 96.81 188 MET A C 1
ATOM 1481 O O . MET A 1 188 ? 3.098 -7.086 -21.903 1.00 96.81 188 MET A O 1
ATOM 1485 N N . HIS A 1 189 ? 1.494 -8.231 -20.824 1.00 97.88 189 HIS A N 1
ATOM 1486 C CA . HIS A 1 189 ? 2.124 -9.542 -20.835 1.00 97.88 189 HIS A CA 1
ATOM 1487 C C . HIS A 1 189 ? 1.275 -10.485 -21.690 1.00 97.88 189 HIS A C 1
ATOM 1489 O O . HIS A 1 189 ? 0.054 -10.528 -21.533 1.00 97.88 189 HIS A O 1
ATOM 1495 N N . LYS A 1 190 ? 1.920 -11.251 -22.573 1.00 97.62 190 LYS A N 1
ATOM 1496 C CA . LYS A 1 190 ? 1.268 -12.199 -23.484 1.00 97.62 190 LYS A CA 1
ATOM 1497 C C . LYS A 1 190 ? 2.006 -13.533 -23.473 1.00 97.62 190 LYS A C 1
ATOM 1499 O O . LYS A 1 190 ? 3.224 -13.546 -23.623 1.00 97.62 190 LYS A O 1
ATOM 1504 N N . ASP A 1 191 ? 1.253 -14.622 -23.379 1.00 97.88 191 ASP A N 1
ATOM 1505 C CA . ASP A 1 191 ? 1.725 -15.9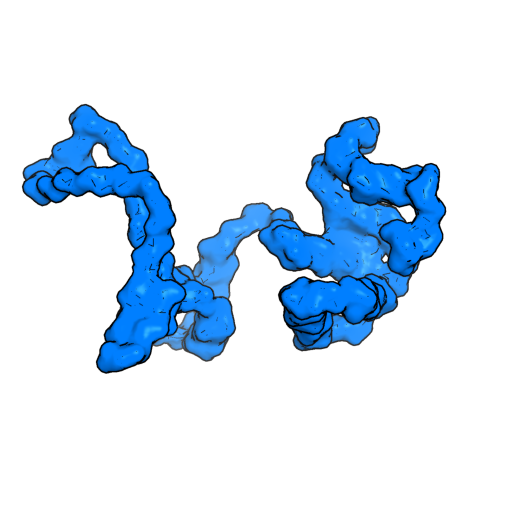92 -23.589 1.00 97.88 191 ASP A CA 1
ATOM 1506 C C . ASP A 1 191 ? 0.682 -16.766 -24.398 1.00 97.88 191 ASP A C 1
ATOM 1508 O O . ASP A 1 191 ? -0.427 -16.993 -23.915 1.00 97.88 191 ASP A O 1
ATOM 1512 N N . GLY A 1 192 ? 0.982 -17.100 -25.657 1.00 97.31 192 GLY A N 1
ATOM 1513 C CA . GLY A 1 192 ? -0.028 -17.649 -26.571 1.00 97.31 192 GLY A CA 1
ATOM 1514 C C . GLY A 1 192 ? -1.264 -16.740 -26.655 1.00 97.31 192 GLY A C 1
ATOM 1515 O O . GLY A 1 192 ? -1.127 -15.568 -27.019 1.00 97.31 192 GLY A O 1
ATOM 1516 N N . ASP A 1 193 ? -2.426 -17.276 -26.275 1.00 97.56 193 ASP A N 1
ATOM 1517 C CA . ASP A 1 193 ? -3.724 -16.582 -26.225 1.00 97.56 193 ASP A CA 1
ATOM 1518 C C . ASP A 1 193 ? -4.067 -16.009 -24.833 1.00 97.56 193 ASP A C 1
ATOM 1520 O O . ASP A 1 193 ? -5.170 -15.511 -24.605 1.00 97.56 193 ASP A O 1
ATOM 1524 N N . VAL A 1 194 ? -3.134 -16.074 -23.877 1.00 97.94 194 VAL A N 1
ATOM 1525 C CA . VAL A 1 194 ? -3.296 -15.537 -22.521 1.00 97.94 194 VAL A CA 1
ATOM 1526 C C . VAL A 1 194 ? -2.680 -14.148 -22.440 1.00 97.94 194 VAL A C 1
ATOM 1528 O O . VAL A 1 194 ? -1.499 -13.954 -22.732 1.00 97.94 194 VAL A O 1
ATOM 1531 N N . TYR A 1 195 ? -3.473 -13.184 -21.977 1.00 97.38 195 TYR A N 1
ATOM 1532 C CA . TYR A 1 195 ? -3.069 -11.789 -21.835 1.00 97.38 195 TYR A CA 1
ATOM 1533 C C . TYR A 1 195 ? -3.279 -11.315 -20.397 1.00 97.38 195 TYR A C 1
ATOM 1535 O O . TYR A 1 195 ? -4.291 -11.633 -19.769 1.00 97.38 195 TYR A O 1
ATOM 1543 N N . LYS A 1 196 ? -2.338 -10.518 -19.887 1.00 95.38 196 LYS A N 1
ATOM 1544 C CA . LYS A 1 196 ? -2.508 -9.712 -18.671 1.00 95.38 196 LYS A CA 1
ATOM 1545 C C . LYS A 1 196 ? -2.032 -8.293 -18.934 1.00 95.38 196 LYS A C 1
ATOM 1547 O O . LYS A 1 196 ? -0.984 -8.110 -19.551 1.00 95.38 196 LYS A O 1
ATOM 1552 N N . TYR A 1 197 ? -2.790 -7.322 -18.454 1.00 88.00 197 TYR A N 1
ATOM 1553 C CA . TYR A 1 197 ? -2.529 -5.897 -18.601 1.00 88.00 197 TYR A CA 1
ATOM 1554 C C . TYR A 1 197 ? -2.783 -5.174 -17.279 1.00 88.00 197 TYR A C 1
ATOM 1556 O O . TYR A 1 197 ? -3.618 -5.683 -16.496 1.00 88.00 197 TYR A O 1
#

Secondary structure (DSSP, 8-state):
-TTTT--TTSHHHHHHHTTTS--SSTT-TT-HHHHHHHHHTTTS-SS----HHHHHHHHHHHHHHHHTT-HHHHHHHHHHHHHHS-HHHHHHHHHHHHT----SS-HHHHHHHH-TTHHHHHHHH--HHHHHHHT-STT---S-----TT---PPPPPPP--GGGHHHHTTTS---------S-----EEETTEEE-